Protein AF-A0AA41VAW9-F1 (afdb_monomer)

pLDDT: mean 74.8, std 23.02, range [26.55, 96.31]

Foldseek 3Di:
DPPPPPVVVVVVVPPWDADPPPDPPPPPPPDDPDDDDDQEADAPVVVVVVVVVQPPDDQKHKHKAWWAFQAWDDQDEDLQLHTPDQWIWTFTDRVRITDIETEDQVQVCVQLVHHSSLLSCQCNDPPPVSNVVSVVSVVVSVVCRNGAGGMFTWMDHPVDPHIYTPDGDGDDPPDDPVVVVPDDRNRDDPDDD

Secondary structure (DSSP, 8-state):
--SSTTHHHHHHHT--EE-TT------PPS----TTTPPPB--HHHHHHHHHT-SSS-SEEEEEEEEEEEEE----B-TTS-BSSS-EEEEEE-SSEEEEEEEPHHHHHHHHTS-HHHHHHHHH-S-HHHHHHHHHHHHHHHHHHHT-EEEEEEEEETT-SS-EEEEEEEB-SSS-GGGGTTS----------

Nearest PDB structures (foldseek):
  4day-assembly1_A  TM=8.016E-01  e=1.570E-06  Homo sapiens
  3u50-assembly1_C  TM=6.535E-01  e=1.252E-04  Tetrahymena thermophila
  1l1o-assembly1_F  TM=6.147E-01  e=8.083E-05  Homo sapiens
  8rk2-assembly1_A  TM=4.778E-01  e=1.419E-04  Homo sapiens
  9e7f-assembly1_BN  TM=3.761E-01  e=5.825E-01  Pyrobaculum calidifontis JCM 11548

Structure (mmCIF, N/CA/C/O backbone):
data_AF-A0AA41VAW9-F1
#
_entry.id   AF-A0AA41VAW9-F1
#
loop_
_atom_site.group_PDB
_atom_site.id
_atom_site.type_symbol
_atom_site.label_atom_id
_atom_site.label_alt_id
_atom_site.label_comp_id
_atom_site.label_asym_id
_atom_site.label_entity_id
_atom_site.label_seq_id
_atom_site.pdbx_PDB_ins_code
_atom_site.Cartn_x
_atom_site.Cartn_y
_atom_site.Cartn_z
_atom_site.occupancy
_atom_site.B_iso_or_equiv
_atom_site.auth_seq_id
_atom_site.auth_comp_id
_atom_site.auth_asym_id
_atom_site.auth_atom_id
_atom_site.pdbx_PDB_model_num
ATOM 1 N N . SER A 1 1 ? -26.798 22.050 -13.748 1.00 39.38 1 SER A N 1
ATOM 2 C CA . SER A 1 1 ? -25.631 21.928 -12.853 1.00 39.38 1 SER A CA 1
ATOM 3 C C . SER A 1 1 ? -25.475 20.487 -12.395 1.00 39.38 1 SER A C 1
ATOM 5 O O . SER A 1 1 ? -25.943 20.141 -11.318 1.00 39.38 1 SER A O 1
ATOM 7 N N . ARG A 1 2 ? -24.938 19.612 -13.254 1.00 38.12 2 ARG A N 1
ATOM 8 C CA . ARG A 1 2 ? -24.720 18.186 -12.942 1.00 38.12 2 ARG A CA 1
ATOM 9 C C . ARG A 1 2 ? -23.573 17.553 -13.751 1.00 38.12 2 ARG A C 1
ATOM 11 O O . ARG A 1 2 ? -23.488 16.341 -13.802 1.00 38.12 2 ARG A O 1
ATOM 18 N N . GLU A 1 3 ? -22.706 18.367 -14.352 1.00 33.94 3 GLU A N 1
ATOM 19 C CA . GLU A 1 3 ? -21.658 17.908 -15.286 1.00 33.94 3 GLU A CA 1
ATOM 20 C C . GLU A 1 3 ? -20.223 18.145 -14.791 1.00 33.94 3 GLU A C 1
ATOM 22 O O . GLU A 1 3 ? -19.275 17.836 -15.494 1.00 33.94 3 GLU A O 1
ATOM 27 N N . THR A 1 4 ? -20.020 18.661 -13.577 1.00 34.66 4 THR A N 1
ATOM 28 C CA . THR A 1 4 ? -18.671 18.994 -13.080 1.00 34.66 4 THR A CA 1
ATOM 29 C C . THR A 1 4 ? -18.056 17.964 -12.129 1.00 34.66 4 THR A C 1
ATOM 31 O O . THR A 1 4 ? -16.947 18.178 -11.670 1.00 34.66 4 THR A O 1
ATOM 34 N N . THR A 1 5 ? -18.729 16.849 -11.820 1.00 40.12 5 THR A N 1
ATOM 35 C CA . THR A 1 5 ? -18.252 15.879 -10.803 1.00 40.12 5 THR A CA 1
ATOM 36 C C . THR A 1 5 ? -17.642 14.597 -11.374 1.00 40.12 5 THR A C 1
ATOM 38 O O . THR A 1 5 ? -16.984 13.872 -10.636 1.00 40.12 5 THR A O 1
ATOM 41 N N . GLU A 1 6 ? -17.820 14.322 -12.668 1.00 34.12 6 GLU A N 1
ATOM 42 C CA . GLU A 1 6 ? -17.212 13.158 -13.341 1.00 34.12 6 GLU A CA 1
ATOM 43 C C . GLU A 1 6 ? -15.911 13.511 -14.082 1.00 34.12 6 GLU A C 1
ATOM 45 O O . GLU A 1 6 ? -15.086 12.636 -14.321 1.00 34.12 6 GLU A O 1
ATOM 50 N N . GLN A 1 7 ? -15.680 14.794 -14.388 1.00 28.41 7 GLN A N 1
ATOM 51 C CA . GLN A 1 7 ? -14.473 15.238 -15.092 1.00 28.41 7 GLN A CA 1
ATOM 52 C C . GLN A 1 7 ? -13.258 15.368 -14.149 1.00 28.41 7 GLN A C 1
ATOM 54 O O . GLN A 1 7 ? -12.162 14.957 -14.508 1.00 28.41 7 GLN A O 1
ATOM 59 N N . GLU A 1 8 ? -13.442 15.852 -12.911 1.00 31.34 8 GLU A N 1
ATOM 60 C CA . GLU A 1 8 ? -12.341 15.997 -11.932 1.00 31.34 8 GLU A CA 1
ATOM 61 C C . GLU A 1 8 ? -11.857 14.655 -11.354 1.00 31.34 8 GLU A C 1
ATOM 63 O O . GLU A 1 8 ? -10.712 14.540 -10.919 1.00 31.34 8 GLU A O 1
ATOM 68 N N . THR A 1 9 ? -12.696 13.615 -11.357 1.00 34.00 9 THR A N 1
ATOM 69 C CA . THR A 1 9 ? -12.281 12.258 -10.969 1.00 34.00 9 THR A CA 1
ATOM 70 C C . THR A 1 9 ? -11.530 11.544 -12.090 1.00 34.00 9 THR A C 1
ATOM 72 O O . THR A 1 9 ? -10.670 10.718 -11.789 1.00 34.00 9 THR A O 1
ATOM 75 N N . ALA A 1 10 ? -11.789 11.892 -13.355 1.00 30.55 10 ALA A N 1
ATOM 76 C CA . ALA A 1 10 ? -11.062 11.365 -14.509 1.00 30.55 10 ALA A CA 1
ATOM 77 C C . ALA A 1 10 ? -9.615 11.890 -14.581 1.00 30.55 10 ALA A C 1
ATOM 79 O O . ALA A 1 10 ? -8.706 11.111 -14.852 1.00 30.55 10 ALA A O 1
ATOM 80 N N . ASP A 1 11 ? -9.375 13.158 -14.231 1.00 31.98 11 ASP A N 1
ATOM 81 C CA . ASP A 1 11 ? -8.030 13.758 -14.303 1.00 31.98 11 ASP A CA 1
ATOM 82 C C . ASP A 1 11 ? -7.058 13.232 -13.222 1.00 31.98 11 ASP A C 1
ATOM 84 O O . ASP A 1 11 ? -5.841 13.284 -13.393 1.00 31.98 11 ASP A O 1
ATOM 88 N N . ILE A 1 12 ? -7.568 12.672 -12.117 1.00 39.00 12 ILE A N 1
ATOM 89 C CA . ILE A 1 12 ? -6.746 12.040 -11.062 1.00 39.00 12 ILE A CA 1
ATOM 90 C C . ILE A 1 12 ? -6.478 10.553 -11.373 1.00 39.00 12 ILE A C 1
ATOM 92 O O . ILE A 1 12 ? -5.537 9.962 -10.840 1.00 39.00 12 ILE A O 1
ATOM 96 N N . LEU A 1 13 ? -7.283 9.935 -12.245 1.00 37.03 13 LEU A N 1
ATOM 97 C CA . LEU A 1 13 ? -7.177 8.516 -12.600 1.00 37.03 13 LEU A CA 1
ATOM 98 C C . LEU A 1 13 ? -6.045 8.207 -13.597 1.00 37.03 13 LEU A C 1
ATOM 100 O O . LEU A 1 13 ? -5.659 7.044 -13.683 1.00 37.03 13 LEU A O 1
ATOM 104 N N . ASP A 1 14 ? -5.480 9.213 -14.274 1.00 40.41 14 ASP A N 1
ATOM 105 C CA . ASP A 1 14 ? -4.488 9.041 -15.356 1.00 40.41 14 ASP A CA 1
ATOM 106 C C . ASP A 1 14 ? -3.074 9.565 -15.015 1.00 40.41 14 ASP A C 1
ATOM 108 O O . ASP A 1 14 ? -2.204 9.709 -15.872 1.00 40.41 14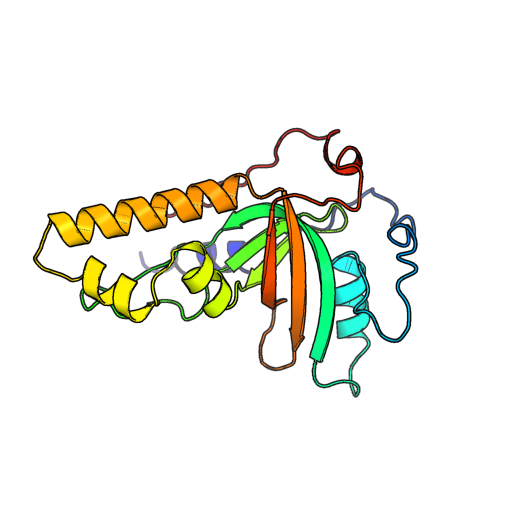 ASP A O 1
ATOM 112 N N . ALA A 1 15 ? -2.806 9.882 -13.744 1.00 40.53 15 ALA A N 1
ATOM 113 C CA . ALA A 1 15 ? -1.557 10.528 -13.341 1.00 40.53 15 ALA A CA 1
ATOM 114 C C . ALA A 1 15 ? -0.364 9.549 -13.270 1.00 40.53 15 ALA A C 1
ATOM 116 O O . ALA A 1 15 ? 0.190 9.300 -12.199 1.00 40.53 15 ALA A O 1
ATOM 117 N N . THR A 1 16 ? 0.072 9.023 -14.417 1.00 46.88 16 THR A N 1
ATOM 118 C CA . THR A 1 16 ? 1.451 8.543 -14.581 1.00 46.88 16 THR A CA 1
ATOM 119 C C . THR A 1 16 ? 2.317 9.751 -14.913 1.00 46.88 16 THR A C 1
ATOM 121 O O . THR A 1 16 ? 2.366 10.212 -16.053 1.00 46.88 16 THR A O 1
ATOM 124 N N . VAL A 1 17 ? 2.998 10.306 -13.911 1.00 49.78 17 VAL A N 1
ATOM 125 C CA . VAL A 1 17 ? 3.933 11.412 -14.142 1.00 49.78 17 VAL A CA 1
ATOM 126 C C . VAL A 1 17 ? 5.316 10.827 -14.409 1.00 49.78 17 VAL A C 1
ATOM 128 O O . VAL A 1 17 ? 6.053 10.476 -13.488 1.00 49.78 17 VAL A O 1
ATOM 131 N N . CYS A 1 18 ? 5.673 10.726 -15.689 1.00 47.41 18 CYS A N 1
ATOM 132 C CA . CYS A 1 18 ? 7.050 10.486 -16.115 1.00 47.41 18 CYS A CA 1
ATOM 133 C C . CYS A 1 18 ? 7.823 11.809 -16.083 1.00 47.41 18 CYS A C 1
ATOM 135 O O . CYS A 1 18 ? 7.351 12.813 -16.610 1.00 47.41 18 CYS A O 1
ATOM 137 N N . TYR A 1 19 ? 9.017 11.831 -15.490 1.00 40.53 19 TYR A N 1
ATOM 138 C CA . TYR A 1 19 ? 9.830 13.046 -15.391 1.00 40.53 19 TYR A CA 1
ATOM 139 C C . TYR A 1 19 ? 10.608 13.320 -16.697 1.00 40.53 19 TYR A C 1
ATOM 141 O O . TYR A 1 19 ? 11.587 12.618 -16.969 1.00 40.53 19 TYR A O 1
ATOM 149 N N . PRO A 1 20 ? 10.259 14.345 -17.509 1.00 35.53 20 PRO A N 1
ATOM 150 C CA . PRO A 1 20 ? 11.041 14.689 -18.693 1.00 35.53 20 PRO A CA 1
ATOM 151 C C . PRO A 1 20 ? 12.395 15.283 -18.278 1.00 35.53 20 PRO A C 1
ATOM 153 O O . PRO A 1 20 ? 12.464 16.216 -17.481 1.00 35.53 20 PRO A O 1
ATOM 156 N N . GLY A 1 21 ? 13.490 14.747 -18.823 1.00 38.53 21 GLY A N 1
ATOM 157 C CA . GLY A 1 21 ? 14.846 15.280 -18.626 1.00 38.53 21 GLY A CA 1
ATOM 158 C C . GLY A 1 21 ? 15.738 14.498 -17.659 1.00 38.53 21 GLY A C 1
ATOM 159 O O . GLY A 1 21 ? 16.951 14.707 -17.670 1.00 38.53 21 GLY A O 1
ATOM 160 N N . ARG A 1 22 ? 15.208 13.526 -16.902 1.00 39.84 22 ARG A N 1
ATOM 161 C CA . ARG A 1 22 ? 16.061 12.444 -16.394 1.00 39.84 22 ARG A CA 1
ATOM 162 C C . ARG A 1 22 ? 16.261 11.475 -17.549 1.00 39.84 22 ARG A C 1
ATOM 164 O O . ARG A 1 22 ? 15.341 10.759 -17.929 1.00 39.84 22 ARG A O 1
ATOM 171 N N . ARG A 1 23 ? 17.457 11.481 -18.152 1.00 34.12 23 ARG A N 1
ATOM 172 C CA . ARG A 1 23 ? 17.893 10.359 -18.993 1.00 34.12 23 ARG A CA 1
ATOM 173 C C . ARG A 1 23 ? 17.606 9.108 -18.157 1.00 34.12 23 ARG A C 1
ATOM 175 O O . ARG A 1 23 ? 18.024 9.090 -16.998 1.00 34.12 23 ARG A O 1
ATOM 182 N N . LEU A 1 24 ? 16.875 8.130 -18.706 1.00 34.47 24 LEU A N 1
ATOM 183 C CA . LEU A 1 24 ? 16.904 6.759 -18.202 1.00 34.47 24 LEU A CA 1
ATOM 184 C C . LEU A 1 24 ? 18.382 6.394 -18.224 1.00 34.47 24 LEU A C 1
ATOM 186 O O . LEU A 1 24 ? 18.934 6.004 -19.248 1.00 34.47 24 LEU A O 1
ATOM 190 N N . ILE A 1 25 ? 19.086 6.671 -17.134 1.00 36.59 25 ILE A N 1
ATOM 191 C CA . ILE A 1 25 ? 20.298 5.942 -16.890 1.00 36.59 25 ILE A CA 1
ATOM 192 C C . ILE A 1 25 ? 19.720 4.545 -16.729 1.00 36.59 25 ILE A C 1
ATOM 194 O O . ILE A 1 25 ? 18.872 4.350 -15.856 1.00 36.59 25 ILE A O 1
ATOM 198 N N . GLU A 1 26 ? 20.092 3.618 -17.610 1.00 37.28 26 GLU A N 1
ATOM 199 C CA . GLU A 1 26 ? 20.069 2.194 -17.288 1.00 37.28 26 GLU A CA 1
ATOM 200 C C . GLU A 1 26 ? 20.946 2.028 -16.042 1.00 37.28 26 GLU A C 1
ATOM 202 O O . GLU A 1 26 ? 22.100 1.620 -16.084 1.00 37.28 26 GLU A O 1
ATOM 207 N N . ARG A 1 27 ? 20.442 2.492 -14.903 1.00 41.38 27 ARG A N 1
ATOM 208 C CA . ARG A 1 27 ? 20.871 2.056 -13.604 1.00 41.38 27 ARG A CA 1
ATOM 209 C C . ARG A 1 27 ? 20.032 0.823 -13.437 1.00 41.38 27 ARG A C 1
ATOM 211 O O . ARG A 1 27 ? 18.855 0.894 -13.102 1.00 41.38 27 ARG A O 1
ATOM 218 N N . THR A 1 28 ? 20.634 -0.315 -13.731 1.00 43.56 28 THR A N 1
ATOM 219 C CA . THR A 1 28 ? 20.288 -1.500 -12.968 1.00 43.56 28 THR A CA 1
ATOM 220 C C . THR A 1 28 ? 20.320 -1.054 -11.504 1.00 43.56 28 THR A C 1
ATOM 222 O O . THR A 1 28 ? 21.307 -0.427 -11.088 1.00 43.56 28 THR A O 1
ATOM 225 N N . PRO A 1 29 ? 19.243 -1.253 -10.727 1.00 51.88 29 PRO A N 1
ATOM 226 C CA . PRO A 1 29 ? 19.371 -1.168 -9.281 1.00 51.88 29 PRO A CA 1
ATOM 227 C C . PRO A 1 29 ? 20.594 -2.001 -8.871 1.00 51.88 29 PRO A C 1
ATOM 229 O O . PRO A 1 29 ? 20.858 -2.997 -9.546 1.00 51.88 29 PRO A O 1
ATOM 232 N N . PRO A 1 30 ? 21.380 -1.596 -7.857 1.00 50.16 30 PRO A N 1
ATOM 233 C CA . PRO A 1 30 ? 22.659 -2.248 -7.598 1.00 50.16 30 PRO A CA 1
ATOM 234 C C . PRO A 1 30 ? 22.443 -3.754 -7.461 1.00 50.16 30 PRO A C 1
ATOM 236 O O . PRO A 1 30 ? 21.511 -4.147 -6.750 1.00 50.16 30 PRO A O 1
ATOM 239 N N . ASP A 1 31 ? 23.256 -4.541 -8.173 1.00 44.50 31 ASP A N 1
ATOM 240 C CA . ASP A 1 31 ? 23.059 -5.980 -8.348 1.00 44.50 31 ASP A CA 1
ATOM 241 C C . ASP A 1 31 ? 22.787 -6.651 -6.999 1.00 44.50 31 ASP A C 1
ATOM 243 O O . ASP A 1 31 ? 23.624 -6.663 -6.094 1.00 44.50 31 ASP A O 1
ATOM 247 N N . PHE A 1 32 ? 21.572 -7.177 -6.853 1.00 46.97 32 PHE A N 1
ATOM 248 C CA . PHE A 1 32 ? 21.202 -8.012 -5.723 1.00 46.97 32 PHE A CA 1
ATOM 249 C C . PHE A 1 32 ? 21.689 -9.424 -6.045 1.00 46.97 32 PHE A C 1
ATOM 251 O O . PHE A 1 32 ? 21.003 -10.196 -6.712 1.00 46.97 32 PHE A O 1
ATOM 258 N N . GLU A 1 33 ? 22.920 -9.751 -5.647 1.00 38.72 33 GLU A N 1
ATOM 259 C CA . GLU A 1 33 ? 23.389 -11.135 -5.697 1.00 38.72 33 GLU A CA 1
ATOM 260 C C . GLU A 1 33 ? 22.723 -11.916 -4.579 1.00 38.72 33 GLU A C 1
ATOM 262 O O . GLU A 1 33 ? 22.996 -11.738 -3.391 1.00 38.72 33 GLU A O 1
ATOM 267 N N . THR A 1 34 ? 21.776 -12.747 -4.972 1.00 46.19 34 THR A N 1
ATOM 268 C CA . THR A 1 34 ? 20.829 -13.305 -4.032 1.00 46.19 34 THR A CA 1
ATOM 269 C C . THR A 1 34 ? 20.403 -14.630 -4.668 1.00 46.19 34 THR A C 1
ATOM 271 O O . THR A 1 34 ? 19.795 -14.659 -5.741 1.00 46.19 34 THR A O 1
ATOM 274 N N . GLY A 1 35 ? 20.992 -15.712 -4.148 1.00 38.16 35 GLY A N 1
ATOM 275 C CA . GLY A 1 35 ? 21.159 -16.999 -4.827 1.00 38.16 35 GLY A CA 1
ATOM 276 C C . GLY A 1 35 ? 19.844 -17.707 -5.165 1.00 38.16 35 GLY A C 1
ATOM 277 O O . GLY A 1 35 ? 18.894 -17.660 -4.399 1.00 38.16 35 GLY A O 1
ATOM 278 N N . ASP A 1 36 ? 19.823 -18.378 -6.321 1.00 44.94 36 ASP A N 1
ATOM 279 C CA . ASP A 1 36 ? 18.750 -19.223 -6.874 1.00 44.94 36 ASP A CA 1
ATOM 280 C C . ASP A 1 36 ? 17.293 -18.728 -6.690 1.00 44.94 36 ASP A C 1
ATOM 282 O O . ASP A 1 36 ? 16.580 -19.082 -5.754 1.00 44.94 36 ASP A O 1
ATOM 286 N N . LYS A 1 37 ? 16.807 -18.021 -7.727 1.00 53.81 37 LYS A N 1
ATOM 287 C CA . LYS A 1 37 ? 15.411 -17.580 -7.967 1.00 53.81 37 LYS A CA 1
ATOM 288 C C . LYS A 1 37 ? 14.836 -16.584 -6.954 1.00 53.81 37 LYS A C 1
ATOM 290 O O . LYS A 1 37 ? 13.655 -16.657 -6.609 1.00 53.81 37 LYS A O 1
ATOM 295 N N . GLU A 1 38 ? 15.621 -15.611 -6.527 1.00 74.19 38 GLU A N 1
ATOM 296 C CA . GLU A 1 38 ? 15.078 -14.476 -5.783 1.00 74.19 38 GLU A CA 1
ATOM 297 C C . GLU A 1 38 ? 14.319 -13.509 -6.704 1.00 74.19 38 GLU A C 1
ATOM 299 O O . GLU A 1 38 ? 14.681 -13.310 -7.867 1.00 74.19 38 GLU A O 1
ATOM 304 N N . ILE A 1 39 ? 13.208 -12.945 -6.212 1.00 77.69 39 ILE A N 1
ATOM 305 C CA . ILE A 1 39 ? 12.410 -11.999 -7.004 1.00 77.69 39 ILE A CA 1
ATOM 306 C C . ILE A 1 39 ? 13.210 -10.690 -7.132 1.00 77.69 39 ILE A C 1
ATOM 308 O O . ILE A 1 39 ? 13.682 -10.167 -6.120 1.00 77.69 39 ILE A O 1
ATOM 312 N N . PRO A 1 40 ? 13.366 -10.146 -8.350 1.00 84.88 40 PRO A N 1
ATOM 313 C CA . PRO A 1 40 ? 14.308 -9.064 -8.600 1.00 84.88 40 PRO A CA 1
ATOM 314 C C . PRO A 1 40 ? 13.838 -7.743 -7.994 1.00 84.88 40 PRO A C 1
ATOM 316 O O . PRO A 1 40 ? 12.638 -7.461 -7.940 1.00 84.88 40 PRO A O 1
ATOM 319 N N . LEU A 1 41 ? 14.793 -6.894 -7.611 1.00 86.00 41 LEU A N 1
ATOM 320 C CA . LEU A 1 41 ? 14.530 -5.484 -7.348 1.00 86.00 41 LEU A CA 1
ATOM 321 C C . LEU A 1 41 ? 14.545 -4.710 -8.674 1.00 86.00 41 LEU A C 1
ATOM 323 O O . LEU A 1 41 ? 15.476 -4.850 -9.466 1.00 86.00 41 LEU A O 1
ATOM 327 N N . LYS A 1 42 ? 13.507 -3.916 -8.938 1.00 89.75 42 LYS A N 1
ATOM 328 C CA . LYS A 1 42 ? 13.347 -3.149 -10.178 1.00 89.75 42 LYS A CA 1
ATOM 329 C C . LYS A 1 42 ? 12.920 -1.716 -9.888 1.00 89.75 42 LYS A C 1
ATOM 331 O O . LYS A 1 42 ? 12.393 -1.409 -8.822 1.00 89.75 42 LYS A O 1
ATOM 336 N N . TYR A 1 43 ? 13.115 -0.862 -10.884 1.00 91.06 43 TYR A N 1
ATOM 337 C CA . TYR A 1 43 ? 12.345 0.367 -11.009 1.00 91.06 43 TYR A CA 1
ATOM 338 C C . TYR A 1 43 ? 10.959 0.055 -11.600 1.00 91.06 43 TYR A C 1
ATOM 340 O O . TYR A 1 43 ? 10.8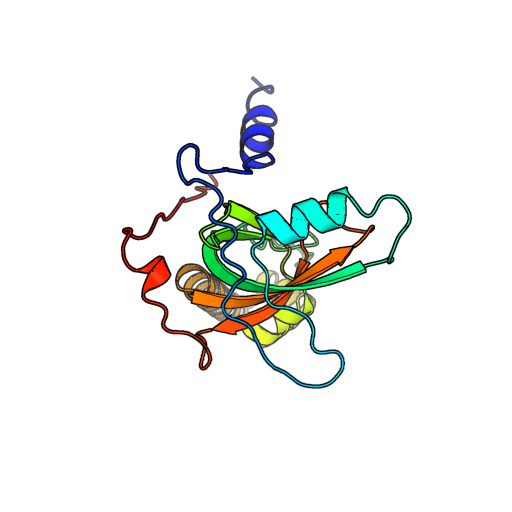29 -0.827 -12.453 1.00 91.06 43 TYR A O 1
ATOM 348 N N . LEU A 1 44 ? 9.931 0.789 -11.183 1.00 91.50 44 LEU A N 1
ATOM 349 C CA . LEU A 1 44 ? 8.560 0.724 -11.671 1.00 91.50 44 LEU A CA 1
ATOM 350 C C . LEU A 1 44 ? 8.512 0.915 -13.184 1.00 91.50 44 LEU A C 1
ATOM 352 O O . LEU A 1 44 ? 7.807 0.164 -13.847 1.00 91.50 44 LEU A O 1
ATOM 356 N N . ALA A 1 45 ? 9.290 1.849 -13.747 1.00 90.38 45 ALA A N 1
ATOM 357 C CA . ALA A 1 45 ? 9.333 2.057 -15.197 1.00 90.38 45 ALA A CA 1
ATOM 358 C C . ALA A 1 45 ? 9.738 0.782 -15.950 1.00 90.38 45 ALA A C 1
ATOM 360 O O . ALA A 1 45 ? 9.101 0.410 -16.935 1.00 90.38 45 ALA A O 1
ATOM 361 N N . ASN A 1 46 ? 10.746 0.070 -15.440 1.00 91.19 46 ASN A N 1
ATOM 362 C CA . ASN A 1 46 ? 11.218 -1.176 -16.037 1.00 91.19 46 ASN A CA 1
ATOM 363 C C . ASN A 1 46 ? 10.198 -2.297 -15.831 1.00 91.19 46 ASN A C 1
ATOM 365 O O . ASN A 1 46 ? 9.897 -3.021 -16.770 1.00 91.19 46 ASN A O 1
ATOM 369 N N . LEU A 1 47 ? 9.621 -2.415 -14.631 1.00 91.62 47 LEU A N 1
ATOM 370 C CA . LEU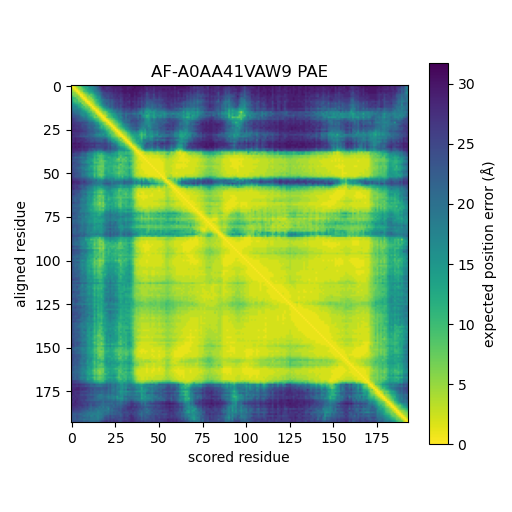 A 1 47 ? 8.584 -3.409 -14.356 1.00 91.62 47 LEU A CA 1
ATOM 371 C C . LEU A 1 47 ? 7.362 -3.234 -15.272 1.00 91.62 47 LEU A C 1
ATOM 373 O O . LEU A 1 47 ? 6.856 -4.220 -15.804 1.00 91.62 47 LEU A O 1
ATOM 377 N N . LEU A 1 48 ? 6.896 -1.997 -15.465 1.00 90.88 48 LEU A N 1
ATOM 378 C CA . LEU A 1 48 ? 5.773 -1.690 -16.351 1.00 90.88 48 LEU A CA 1
ATOM 379 C C . LEU A 1 48 ? 6.124 -1.965 -17.816 1.00 90.88 48 LEU A C 1
ATOM 381 O O . LEU A 1 48 ? 5.310 -2.546 -18.526 1.00 90.88 48 LEU A O 1
ATOM 385 N N . SER A 1 49 ? 7.332 -1.600 -18.259 1.00 91.19 49 SER A N 1
ATOM 386 C CA . SER A 1 49 ? 7.803 -1.885 -19.619 1.00 91.19 49 SER A CA 1
ATOM 387 C C . SER A 1 49 ? 7.908 -3.390 -19.883 1.00 91.19 49 SER A C 1
ATOM 389 O O . SER A 1 49 ? 7.439 -3.869 -20.913 1.00 91.19 49 SER A O 1
ATOM 391 N N . ASP A 1 50 ? 8.472 -4.147 -18.940 1.00 91.00 50 ASP A N 1
ATOM 392 C CA . ASP A 1 50 ? 8.590 -5.602 -19.034 1.00 91.00 50 ASP A CA 1
ATOM 393 C C . ASP A 1 50 ? 7.211 -6.271 -19.045 1.00 91.00 50 ASP A C 1
ATOM 395 O O . ASP A 1 50 ? 6.990 -7.220 -19.793 1.00 91.00 50 ASP A O 1
ATOM 399 N N . TRP A 1 51 ? 6.269 -5.773 -18.236 1.00 91.50 51 TRP A N 1
ATOM 400 C CA . TRP A 1 51 ? 4.889 -6.254 -18.239 1.00 91.50 51 TRP A CA 1
ATOM 401 C C . TRP A 1 51 ? 4.159 -5.925 -19.546 1.00 91.50 51 TRP A C 1
ATOM 403 O O . TRP A 1 51 ? 3.444 -6.776 -20.066 1.00 91.50 51 TRP A O 1
ATOM 413 N N . ALA A 1 52 ? 4.361 -4.734 -20.111 1.00 89.19 52 ALA A N 1
ATOM 414 C CA . ALA A 1 52 ? 3.766 -4.347 -21.389 1.00 89.19 52 ALA A CA 1
ATOM 415 C C . ALA A 1 52 ? 4.300 -5.191 -22.558 1.00 89.19 52 ALA A C 1
ATOM 417 O O . ALA A 1 52 ? 3.541 -5.547 -23.452 1.00 89.19 52 ALA A O 1
ATOM 418 N N . ALA A 1 53 ? 5.583 -5.566 -22.527 1.00 88.75 53 ALA A N 1
ATOM 419 C CA . ALA A 1 53 ? 6.182 -6.473 -23.507 1.00 88.75 53 ALA A CA 1
ATOM 420 C C . ALA A 1 53 ? 5.759 -7.948 -23.322 1.00 88.75 53 ALA A C 1
ATOM 422 O O . ALA A 1 53 ? 6.063 -8.794 -24.163 1.00 88.75 53 ALA A O 1
ATOM 423 N N . ASN A 1 54 ? 5.065 -8.279 -22.227 1.00 83.00 54 ASN A N 1
ATOM 424 C CA . ASN A 1 54 ? 4.675 -9.636 -21.850 1.00 83.00 54 ASN A CA 1
ATOM 425 C C . ASN A 1 54 ? 3.295 -10.030 -22.421 1.00 83.00 54 ASN A C 1
ATOM 427 O O . ASN A 1 54 ? 2.434 -10.512 -21.684 1.00 83.00 54 ASN A O 1
ATOM 431 N N . GLU A 1 55 ? 3.081 -9.832 -23.728 1.00 60.78 55 GLU A N 1
ATOM 432 C CA . GLU A 1 55 ? 1.774 -10.017 -24.395 1.00 60.78 55 GLU A CA 1
ATOM 433 C C . GLU A 1 55 ? 1.218 -11.457 -24.270 1.00 60.78 55 GLU A C 1
ATOM 435 O O . GLU A 1 55 ? 0.024 -11.635 -24.031 1.00 60.78 55 GLU A O 1
ATOM 440 N N . ASP A 1 56 ? 2.084 -12.482 -24.304 1.00 64.06 56 ASP A N 1
ATOM 441 C CA . ASP A 1 56 ? 1.708 -13.910 -24.220 1.00 64.06 56 ASP A CA 1
ATOM 442 C C . ASP A 1 56 ? 2.325 -14.667 -23.025 1.00 64.06 56 ASP A C 1
ATOM 444 O O . ASP A 1 56 ? 2.143 -15.879 -22.882 1.00 64.06 56 ASP A O 1
ATOM 448 N N . GLY A 1 57 ? 3.086 -13.990 -22.162 1.00 68.19 57 GLY A N 1
ATOM 449 C CA . GLY A 1 57 ? 3.885 -14.662 -21.134 1.00 68.19 57 GLY A CA 1
ATOM 450 C C . GLY A 1 57 ? 3.203 -14.801 -19.769 1.00 68.19 57 GLY A C 1
ATOM 451 O O . GLY A 1 57 ? 1.987 -14.979 -19.663 1.00 68.19 57 GLY A O 1
ATOM 452 N N . ALA A 1 58 ? 4.014 -14.807 -18.705 1.00 75.31 58 ALA A N 1
ATOM 453 C CA . ALA A 1 58 ? 3.629 -15.266 -17.366 1.00 75.31 58 ALA A CA 1
ATOM 454 C C . ALA A 1 58 ? 2.332 -14.607 -16.841 1.00 75.31 58 ALA A C 1
ATOM 456 O O . ALA A 1 58 ? 2.129 -13.410 -17.053 1.00 75.31 58 ALA A O 1
ATOM 457 N N . PRO A 1 59 ? 1.470 -15.344 -16.106 1.00 85.81 59 PRO A N 1
ATOM 458 C CA . PRO A 1 59 ? 0.194 -14.817 -15.600 1.00 85.81 59 PRO A CA 1
ATOM 459 C C . PRO A 1 59 ? 0.367 -13.664 -14.598 1.00 85.81 59 PRO A C 1
ATOM 461 O O . PRO A 1 59 ? -0.573 -12.903 -14.362 1.00 85.81 59 PRO A O 1
ATOM 464 N N . SER A 1 60 ? 1.565 -13.539 -14.024 1.00 90.56 60 SER A N 1
ATOM 465 C CA . SER A 1 60 ? 1.957 -12.485 -13.097 1.00 90.56 60 SER A CA 1
ATOM 466 C C . SER A 1 60 ? 3.468 -12.244 -13.143 1.00 90.56 60 SER A C 1
ATOM 468 O O . SER A 1 60 ? 4.230 -13.196 -13.329 1.00 90.56 60 SER A O 1
ATOM 470 N N . MET A 1 61 ? 3.908 -11.016 -12.869 1.00 91.69 61 MET A N 1
ATOM 471 C CA . MET A 1 61 ? 5.311 -10.658 -12.643 1.00 91.69 61 MET A CA 1
ATOM 472 C C . MET A 1 61 ? 5.460 -10.001 -11.273 1.00 91.69 61 MET A C 1
ATOM 474 O O . MET A 1 61 ? 4.743 -9.054 -10.967 1.00 91.69 61 MET A O 1
ATOM 478 N N . LYS A 1 62 ? 6.397 -10.490 -10.455 1.00 94.19 62 LYS A N 1
ATOM 479 C CA . LYS A 1 62 ? 6.682 -9.933 -9.126 1.00 94.19 62 LYS A CA 1
ATOM 480 C C . LYS A 1 62 ? 8.053 -9.286 -9.096 1.00 94.19 62 LYS A C 1
ATOM 482 O O . LYS A 1 62 ? 9.004 -9.812 -9.674 1.00 94.19 62 LYS A O 1
ATOM 487 N N . SER A 1 63 ? 8.164 -8.151 -8.425 1.00 92.88 63 SER A N 1
ATOM 488 C CA . SER A 1 63 ? 9.438 -7.464 -8.212 1.00 92.88 63 SER A CA 1
ATOM 489 C C . SER A 1 63 ? 9.395 -6.665 -6.918 1.00 92.88 63 SER A C 1
ATOM 491 O O . SER A 1 63 ? 8.333 -6.208 -6.497 1.00 92.88 63 SER A O 1
ATOM 493 N N . TYR A 1 64 ? 10.546 -6.492 -6.281 1.00 93.06 64 TYR A N 1
ATOM 494 C CA . TYR A 1 64 ? 10.688 -5.513 -5.215 1.00 93.06 64 TYR A CA 1
ATOM 495 C C . TYR A 1 64 ? 10.912 -4.125 -5.815 1.00 93.06 64 TYR A C 1
ATOM 497 O O . TYR A 1 64 ? 11.694 -3.968 -6.746 1.00 93.06 64 TYR A O 1
ATOM 505 N N . ILE A 1 65 ? 10.244 -3.119 -5.265 1.00 91.88 65 ILE A N 1
ATOM 506 C CA . ILE A 1 65 ? 10.387 -1.706 -5.622 1.00 91.88 65 ILE A CA 1
ATOM 507 C C . ILE A 1 65 ? 10.783 -0.957 -4.360 1.00 91.88 65 ILE A C 1
ATOM 509 O O . ILE A 1 65 ? 10.165 -1.145 -3.314 1.00 91.88 65 ILE A O 1
ATOM 513 N N . MET A 1 66 ? 11.782 -0.089 -4.445 1.00 90.56 66 MET A N 1
ATOM 514 C CA . MET A 1 66 ? 12.118 0.827 -3.360 1.00 90.56 66 MET A CA 1
ATOM 515 C C . MET A 1 66 ? 11.551 2.203 -3.680 1.00 90.56 66 MET A C 1
ATOM 517 O O . MET A 1 66 ? 11.853 2.757 -4.729 1.00 90.56 66 MET A O 1
ATOM 521 N N . GLY A 1 67 ? 10.762 2.770 -2.776 1.00 91.06 67 GLY A N 1
ATOM 522 C CA . GLY A 1 67 ? 10.123 4.050 -3.043 1.00 91.06 67 GLY A CA 1
ATOM 523 C C . GLY A 1 67 ? 9.576 4.736 -1.806 1.00 91.06 67 GLY A C 1
ATOM 524 O O . GLY A 1 67 ? 9.671 4.246 -0.674 1.00 91.06 67 GLY A O 1
ATOM 525 N N . ILE A 1 68 ? 9.002 5.903 -2.058 1.00 92.44 68 ILE A N 1
ATOM 526 C CA . ILE A 1 68 ? 8.236 6.682 -1.093 1.00 92.44 68 ILE A CA 1
ATOM 527 C C . ILE A 1 68 ? 6.775 6.726 -1.523 1.00 92.44 68 ILE A C 1
ATOM 529 O O . ILE A 1 68 ? 6.464 6.659 -2.712 1.00 92.44 68 ILE A O 1
ATOM 533 N N . ILE A 1 69 ? 5.877 6.867 -0.553 1.00 94.19 69 ILE A N 1
ATOM 534 C CA . ILE A 1 69 ? 4.474 7.156 -0.846 1.00 94.19 69 ILE A CA 1
ATOM 535 C C . ILE A 1 69 ? 4.301 8.671 -0.907 1.00 94.19 69 ILE A C 1
ATOM 537 O O . ILE A 1 69 ? 4.576 9.376 0.063 1.00 94.19 69 ILE A O 1
ATOM 541 N N . THR A 1 70 ? 3.840 9.170 -2.050 1.00 90.81 70 THR A N 1
ATOM 542 C CA . THR A 1 70 ? 3.627 10.606 -2.303 1.00 90.81 70 THR A CA 1
ATOM 543 C C . THR A 1 70 ? 2.161 11.023 -2.205 1.00 90.81 70 THR A C 1
ATOM 545 O O . THR A 1 70 ? 1.872 12.215 -2.103 1.00 90.81 70 THR A O 1
ATOM 548 N N . GLY A 1 71 ? 1.243 10.052 -2.181 1.00 89.38 71 GLY A N 1
ATOM 549 C CA . GLY A 1 71 ? -0.195 10.250 -2.010 1.00 89.38 71 GLY A CA 1
ATOM 550 C C . GLY A 1 71 ? -0.928 8.931 -1.761 1.00 89.38 71 GLY A C 1
ATOM 551 O O . GLY A 1 71 ? -0.370 7.854 -1.964 1.00 89.38 71 GLY A O 1
ATOM 552 N N . MET A 1 72 ? -2.183 8.992 -1.318 1.00 90.12 72 MET A N 1
ATOM 553 C CA . MET A 1 72 ? -3.021 7.804 -1.126 1.00 90.12 72 MET A CA 1
ATOM 554 C C . MET A 1 72 ? -4.493 8.094 -1.402 1.00 90.12 72 MET A C 1
ATOM 556 O O . MET A 1 72 ? -4.963 9.217 -1.220 1.00 90.12 72 MET A O 1
ATOM 560 N N . GLY A 1 73 ? -5.211 7.065 -1.842 1.00 84.94 73 GLY A N 1
ATOM 561 C CA . GLY A 1 73 ? -6.663 7.079 -1.936 1.00 84.94 73 GLY A CA 1
ATOM 562 C C . GLY A 1 73 ? -7.321 6.873 -0.568 1.00 84.94 73 GLY A C 1
ATOM 563 O O . GLY A 1 73 ? -6.726 6.254 0.313 1.00 84.94 73 GLY A O 1
ATOM 564 N N . PRO A 1 74 ? -8.558 7.354 -0.373 1.00 75.81 74 PRO A N 1
ATOM 565 C CA . PRO A 1 74 ? -9.256 7.193 0.896 1.00 75.81 74 PRO A CA 1
ATOM 566 C C . PRO A 1 74 ? -9.759 5.755 1.087 1.00 75.81 74 PRO A C 1
ATOM 568 O O . PRO A 1 74 ? -10.403 5.194 0.197 1.00 75.81 74 PRO A O 1
ATOM 571 N N . LEU A 1 75 ? -9.568 5.191 2.284 1.00 79.44 75 LEU A N 1
ATOM 572 C CA . LEU A 1 75 ? -10.236 3.951 2.687 1.00 79.44 75 LEU A CA 1
ATOM 573 C C . LEU A 1 75 ? -11.658 4.282 3.170 1.00 79.44 75 LEU A C 1
ATOM 575 O O . LEU A 1 75 ? -11.853 4.812 4.264 1.00 79.44 75 LEU A O 1
ATOM 579 N N . ARG A 1 76 ? -12.666 4.028 2.327 1.00 80.75 76 ARG A N 1
ATOM 580 C CA . ARG A 1 76 ? -14.052 4.461 2.572 1.00 80.75 76 ARG A CA 1
ATOM 581 C C . ARG A 1 76 ? -14.955 3.298 2.958 1.00 80.75 76 ARG A C 1
ATOM 583 O O . ARG A 1 76 ? -15.042 2.316 2.230 1.00 80.75 76 ARG A O 1
ATOM 590 N N . PHE A 1 77 ? -15.710 3.476 4.036 1.00 83.69 77 PHE A N 1
ATOM 591 C CA . PHE A 1 77 ? -16.772 2.566 4.462 1.00 83.69 77 PHE A CA 1
ATOM 592 C C . PHE A 1 77 ? -18.117 3.283 4.416 1.00 83.69 77 PHE A C 1
ATOM 594 O O . PHE A 1 77 ? -18.213 4.477 4.716 1.00 83.69 77 PHE A O 1
ATOM 601 N N . ASN A 1 78 ? -19.169 2.566 4.035 1.00 82.69 78 ASN A N 1
ATOM 602 C CA . ASN A 1 78 ? -20.521 3.096 4.103 1.00 82.69 78 ASN A CA 1
ATOM 603 C C . ASN A 1 78 ? -21.058 3.057 5.547 1.00 82.69 78 ASN A C 1
ATOM 605 O O . ASN A 1 78 ? -20.424 2.534 6.461 1.00 82.69 78 ASN A O 1
ATOM 609 N N . LYS A 1 79 ? -22.267 3.591 5.764 1.00 82.19 79 LYS A N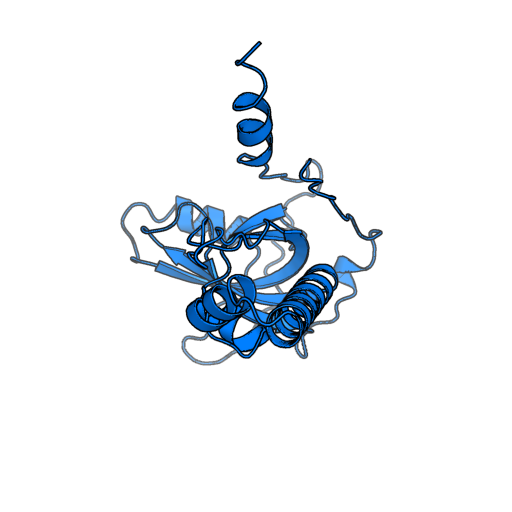 1
ATOM 610 C CA . LYS A 1 79 ? -22.904 3.625 7.098 1.00 82.19 79 LYS A CA 1
ATOM 611 C C . LYS A 1 79 ? -23.212 2.241 7.692 1.00 82.19 79 LYS A C 1
ATOM 613 O O . LYS A 1 79 ? -23.568 2.172 8.862 1.00 82.19 79 LYS A O 1
ATOM 618 N N . LYS A 1 80 ? -23.165 1.182 6.879 1.00 83.56 80 LYS A N 1
ATOM 619 C CA . LYS A 1 80 ? -23.364 -0.213 7.290 1.00 83.56 80 LYS A CA 1
ATOM 620 C C . LYS A 1 80 ? -22.041 -0.942 7.545 1.00 83.56 80 LYS A C 1
ATOM 622 O O . LYS A 1 80 ? -22.073 -2.076 8.003 1.00 83.56 80 LYS A O 1
ATOM 627 N N . GLY A 1 81 ? -20.906 -0.308 7.253 1.00 79.38 81 GLY A N 1
ATOM 628 C CA . GLY A 1 81 ? -19.581 -0.877 7.479 1.00 79.38 81 GLY A CA 1
ATOM 629 C C . GLY A 1 81 ? -19.070 -1.657 6.286 1.00 79.38 81 GLY A C 1
ATOM 630 O O . GLY A 1 81 ? -18.067 -2.345 6.387 1.00 79.38 81 GLY A O 1
ATOM 631 N N . GLU A 1 82 ? -19.741 -1.549 5.147 1.00 82.69 82 GLU A N 1
ATOM 632 C CA . GLU A 1 82 ? -19.296 -2.188 3.920 1.00 82.69 82 GLU A CA 1
ATOM 633 C C . GLU A 1 82 ? -18.276 -1.270 3.247 1.00 82.69 82 GLU A C 1
ATOM 635 O O . GLU A 1 82 ? -18.470 -0.050 3.149 1.00 82.69 82 GLU A O 1
ATOM 640 N N . LEU A 1 83 ? -17.175 -1.862 2.801 1.00 81.31 83 LEU A N 1
ATOM 641 C CA . LEU A 1 83 ? -16.110 -1.162 2.107 1.00 81.31 83 LEU A CA 1
ATOM 642 C C . LEU A 1 83 ? -16.624 -0.659 0.743 1.00 81.31 83 LEU A C 1
ATOM 644 O O . LEU A 1 83 ? -17.153 -1.430 -0.053 1.00 81.31 83 LEU A O 1
ATOM 648 N N . LEU A 1 84 ? -16.501 0.646 0.485 1.00 74.88 84 LEU A N 1
ATOM 649 C CA . LEU A 1 84 ? -17.010 1.295 -0.734 1.00 74.88 84 LEU A CA 1
ATOM 650 C C . LEU A 1 84 ? -16.081 1.125 -1.941 1.00 74.88 84 LEU A C 1
ATOM 652 O O . LEU A 1 84 ? -16.542 1.190 -3.078 1.00 74.88 84 LEU A O 1
ATOM 656 N N . HIS A 1 85 ? -14.791 0.916 -1.693 1.00 68.69 85 HIS A N 1
ATOM 657 C CA . HIS A 1 85 ? -13.795 0.606 -2.712 1.00 68.69 85 HIS A CA 1
ATOM 658 C C . HIS A 1 85 ? -13.038 -0.629 -2.261 1.00 68.69 85 HIS A C 1
ATOM 660 O O . HIS A 1 85 ? -12.418 -0.602 -1.205 1.00 68.69 85 HIS A O 1
ATOM 666 N N . ASP A 1 86 ? -13.069 -1.687 -3.063 1.00 65.19 86 ASP A N 1
ATOM 667 C CA . ASP A 1 86 ? -12.439 -2.976 -2.769 1.00 65.19 86 ASP A CA 1
ATOM 668 C C . ASP A 1 86 ? -10.918 -2.888 -2.564 1.00 65.19 86 ASP A C 1
ATOM 670 O O . ASP A 1 86 ? -10.314 -3.851 -2.092 1.00 65.19 86 ASP A O 1
ATOM 674 N N . ARG A 1 87 ? -10.299 -1.754 -2.928 1.00 75.31 87 ARG A N 1
ATOM 675 C CA . ARG A 1 87 ? -8.849 -1.561 -2.925 1.00 75.31 87 ARG A CA 1
ATOM 676 C C . ARG A 1 87 ? -8.461 -0.169 -2.435 1.00 75.31 87 ARG A C 1
ATOM 678 O O . ARG A 1 87 ? -8.868 0.847 -3.000 1.00 75.31 87 ARG A O 1
ATOM 685 N N . LEU A 1 88 ? -7.589 -0.129 -1.430 1.00 89.81 88 LEU A N 1
ATOM 686 C CA . LEU A 1 88 ? -6.776 1.048 -1.132 1.00 89.81 88 LEU A CA 1
ATOM 687 C C . LEU A 1 88 ? -5.738 1.224 -2.248 1.00 89.81 88 LEU A C 1
ATOM 689 O O . LEU A 1 88 ? -5.168 0.238 -2.710 1.00 89.81 88 LEU A O 1
ATOM 693 N N . PHE A 1 89 ? -5.443 2.459 -2.652 1.00 91.56 89 PHE A N 1
ATOM 694 C CA . PHE A 1 89 ? -4.300 2.740 -3.522 1.00 91.56 89 PHE A CA 1
ATOM 695 C C . PHE A 1 89 ? -3.370 3.779 -2.909 1.00 91.56 89 PHE A C 1
ATOM 697 O O . PHE A 1 89 ? -3.795 4.636 -2.136 1.00 91.56 89 PHE A O 1
ATOM 704 N N . VAL A 1 90 ? -2.107 3.719 -3.308 1.00 94.31 90 VAL A N 1
ATOM 705 C CA . VAL A 1 90 ? -1.061 4.685 -2.973 1.00 94.31 90 VAL A CA 1
ATOM 706 C C . VAL A 1 90 ? -0.370 5.146 -4.254 1.00 94.31 90 VAL A C 1
ATOM 70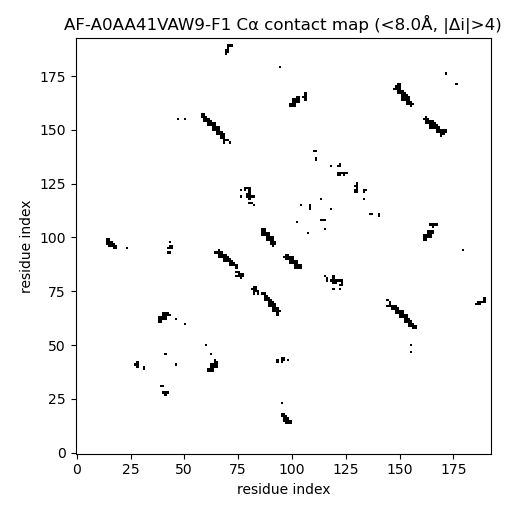8 O O . VAL A 1 90 ? -0.329 4.409 -5.236 1.00 94.31 90 VAL A O 1
ATOM 711 N N . LEU A 1 91 ? 0.140 6.371 -4.264 1.00 94.81 91 LEU A N 1
ATOM 712 C CA . LEU A 1 91 ? 1.044 6.863 -5.299 1.00 94.81 91 LEU A CA 1
ATOM 713 C C . LEU A 1 91 ? 2.469 6.596 -4.825 1.00 94.81 91 LEU A C 1
ATOM 715 O O . LEU A 1 91 ? 2.865 7.096 -3.771 1.00 94.81 91 LEU A O 1
ATOM 719 N N . VAL A 1 92 ? 3.212 5.787 -5.573 1.00 95.06 92 VAL A N 1
ATOM 720 C CA . VAL A 1 92 ? 4.592 5.410 -5.252 1.00 95.06 92 VAL A CA 1
ATOM 721 C C . VAL A 1 92 ? 5.532 6.145 -6.195 1.00 95.06 92 VAL A C 1
ATOM 723 O O . VAL A 1 92 ? 5.386 6.009 -7.406 1.00 95.06 92 VAL A O 1
ATOM 726 N N . ASP A 1 93 ? 6.483 6.894 -5.635 1.00 93.19 93 ASP A N 1
ATOM 727 C CA . ASP A 1 93 ? 7.630 7.459 -6.356 1.00 93.19 93 ASP A CA 1
ATOM 728 C C . ASP A 1 93 ? 8.874 6.626 -6.029 1.00 93.19 93 ASP A C 1
ATOM 730 O O . ASP A 1 93 ? 9.310 6.556 -4.875 1.00 93.19 93 ASP A O 1
ATOM 734 N N . ASP A 1 94 ? 9.433 5.974 -7.043 1.00 90.19 94 ASP A N 1
ATOM 735 C CA . ASP A 1 94 ? 10.681 5.212 -6.955 1.00 90.19 94 ASP A CA 1
ATOM 736 C C . ASP A 1 94 ? 11.846 5.920 -7.677 1.00 90.19 94 ASP A C 1
ATOM 738 O O . ASP A 1 94 ? 12.863 5.316 -8.016 1.00 90.19 94 ASP A O 1
ATOM 742 N N . GLY A 1 95 ? 11.679 7.209 -7.978 1.00 87.00 95 GLY A N 1
ATOM 743 C CA . GLY A 1 95 ? 12.607 8.056 -8.717 1.00 87.00 95 GLY A CA 1
ATOM 744 C C . GLY A 1 95 ? 12.690 7.793 -10.221 1.00 87.00 95 GLY A C 1
ATOM 745 O O . GLY A 1 95 ? 13.324 8.602 -10.914 1.00 87.00 95 GLY A O 1
ATOM 746 N N . SER A 1 96 ? 12.059 6.726 -10.727 1.00 85.81 96 SER A N 1
ATOM 747 C CA . SER A 1 96 ? 11.881 6.465 -12.159 1.00 85.81 96 SER A CA 1
ATOM 748 C C . SER A 1 96 ? 10.534 6.992 -12.660 1.00 85.81 96 SER A C 1
ATOM 750 O O . SER A 1 96 ? 10.483 7.641 -13.706 1.00 85.81 96 SER A O 1
ATOM 752 N N . LEU A 1 97 ? 9.464 6.781 -11.887 1.00 87.88 97 LEU A N 1
ATOM 753 C CA . LEU A 1 97 ? 8.119 7.283 -12.157 1.00 87.88 97 LEU A CA 1
ATOM 754 C C . LEU A 1 97 ? 7.312 7.418 -10.863 1.00 87.88 97 LEU A C 1
ATOM 756 O O . LEU A 1 97 ? 7.637 6.799 -9.849 1.00 87.88 97 LEU A O 1
ATOM 760 N N . ILE A 1 98 ? 6.219 8.182 -10.934 1.00 91.38 98 ILE A N 1
ATOM 761 C CA . ILE A 1 98 ? 5.136 8.107 -9.951 1.00 91.38 98 ILE A CA 1
ATOM 762 C C . ILE A 1 98 ? 4.001 7.277 -10.550 1.00 91.38 98 ILE A C 1
ATOM 764 O O . ILE A 1 98 ? 3.465 7.655 -11.591 1.00 91.38 98 ILE A O 1
ATOM 768 N N . SER A 1 99 ? 3.624 6.172 -9.899 1.00 92.12 99 SER A N 1
ATOM 769 C CA . SER A 1 99 ? 2.482 5.341 -10.313 1.00 92.12 99 SER A CA 1
ATOM 770 C C . SER A 1 99 ? 1.552 5.053 -9.153 1.00 92.12 99 SER A C 1
ATOM 772 O O . SER A 1 99 ? 1.969 4.863 -8.008 1.00 92.12 9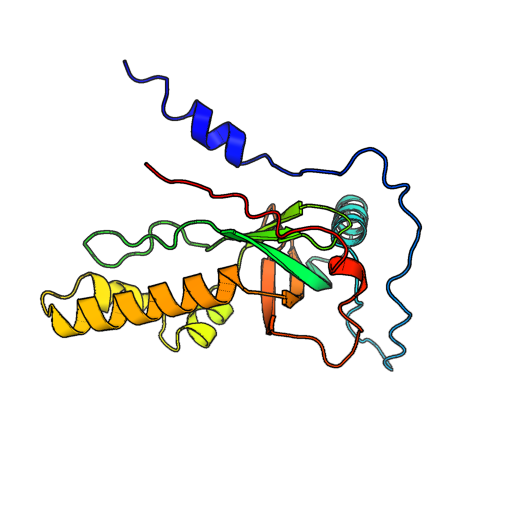9 SER A O 1
ATOM 774 N N . LYS A 1 100 ? 0.269 4.940 -9.489 1.00 93.81 100 LYS A N 1
ATOM 775 C CA . LYS A 1 100 ? -0.737 4.321 -8.636 1.00 93.81 100 LYS A CA 1
ATOM 776 C C . LYS A 1 100 ? -0.382 2.848 -8.415 1.00 93.81 100 LYS A C 1
ATOM 778 O O . LYS A 1 100 ? -0.012 2.152 -9.355 1.00 93.81 100 LYS A O 1
ATOM 783 N N . VAL A 1 101 ? -0.499 2.387 -7.176 1.00 94.81 101 VAL A N 1
ATOM 784 C CA . VAL A 1 101 ? -0.291 0.997 -6.759 1.00 94.81 101 VAL A CA 1
ATOM 785 C C . VAL A 1 101 ? -1.417 0.630 -5.800 1.00 94.81 101 VAL A C 1
ATOM 787 O O . VAL A 1 101 ? -1.637 1.334 -4.812 1.00 94.81 101 VAL A O 1
ATOM 790 N N . TYR A 1 102 ? -2.149 -0.449 -6.073 1.00 94.88 102 TYR A N 1
ATOM 791 C CA . TYR A 1 102 ? -3.131 -0.966 -5.119 1.00 94.88 102 TYR A CA 1
ATOM 792 C C . TYR A 1 102 ? -2.422 -1.645 -3.957 1.00 94.88 102 TYR A C 1
ATOM 794 O O . TYR A 1 102 ? -1.472 -2.391 -4.155 1.00 94.88 102 TYR A O 1
ATOM 802 N N . VAL A 1 103 ? -2.899 -1.426 -2.740 1.00 94.06 103 VAL A N 1
ATOM 803 C CA . VAL A 1 103 ? -2.414 -2.129 -1.554 1.00 94.06 103 VAL A CA 1
ATOM 804 C C . VAL A 1 103 ? -3.328 -3.322 -1.324 1.00 94.06 103 VAL A C 1
ATOM 806 O O . VAL A 1 103 ? -4.534 -3.146 -1.152 1.00 94.06 103 VAL A O 1
ATOM 809 N N . HIS A 1 104 ? -2.770 -4.534 -1.342 1.00 93.44 104 HIS A N 1
ATOM 810 C CA . HIS A 1 104 ? -3.551 -5.742 -1.099 1.00 93.44 104 HIS A CA 1
ATOM 811 C C . HIS A 1 104 ? -4.191 -5.700 0.295 1.00 93.44 104 HIS A C 1
ATOM 813 O O . HIS A 1 104 ? -3.565 -5.253 1.259 1.00 93.44 104 HIS A O 1
ATOM 819 N N . ASN A 1 105 ? -5.421 -6.202 0.421 1.00 91.38 105 ASN A N 1
ATOM 820 C CA . ASN A 1 105 ? -6.195 -6.112 1.662 1.00 91.38 105 ASN A CA 1
ATOM 821 C C . ASN A 1 105 ? -5.452 -6.719 2.857 1.00 91.38 105 ASN A C 1
ATOM 823 O O . ASN A 1 105 ? -5.358 -6.082 3.899 1.00 91.38 105 ASN A O 1
ATOM 827 N N . GLU A 1 106 ? -4.798 -7.867 2.675 1.00 92.56 106 GLU A N 1
ATOM 828 C CA . GLU A 1 106 ? -3.979 -8.487 3.728 1.00 92.56 106 GLU A CA 1
ATOM 829 C C . GLU A 1 106 ? -2.850 -7.581 4.252 1.00 92.56 106 GLU A C 1
ATOM 831 O O . GLU A 1 106 ? -2.460 -7.684 5.416 1.00 92.56 106 GLU A O 1
ATOM 836 N N . VAL A 1 107 ? -2.303 -6.690 3.415 1.00 93.00 107 VAL A N 1
ATOM 837 C CA . VAL A 1 107 ? -1.297 -5.713 3.853 1.00 93.00 107 VAL A CA 1
ATOM 838 C C . VAL A 1 107 ? -1.956 -4.661 4.737 1.00 93.00 107 VAL A C 1
ATOM 840 O O . VAL A 1 107 ? -1.435 -4.365 5.811 1.00 93.00 107 VAL A O 1
ATOM 843 N N . VAL A 1 108 ? -3.113 -4.133 4.327 1.00 92.00 108 VAL A N 1
ATOM 844 C CA . VAL A 1 108 ? -3.891 -3.163 5.116 1.00 92.00 108 VAL A CA 1
ATOM 845 C C . VAL A 1 108 ? -4.261 -3.755 6.477 1.00 92.00 108 VAL A C 1
ATOM 847 O O . VAL A 1 108 ? -3.984 -3.155 7.515 1.00 92.00 108 VAL A O 1
ATOM 850 N N . GLU A 1 109 ? -4.814 -4.965 6.480 1.00 93.19 109 GLU A N 1
ATOM 851 C CA . GLU A 1 109 ? -5.257 -5.656 7.691 1.00 93.19 109 GLU A CA 1
ATOM 852 C C . GLU A 1 109 ? -4.101 -5.931 8.652 1.00 93.19 109 GLU A C 1
ATOM 854 O O . GLU A 1 109 ? -4.211 -5.679 9.852 1.00 93.19 109 GLU A O 1
ATOM 859 N N . ARG A 1 110 ? -2.950 -6.376 8.130 1.00 93.44 110 ARG A N 1
ATOM 860 C CA . ARG A 1 110 ? -1.746 -6.627 8.933 1.00 93.44 110 ARG A CA 1
ATOM 861 C C . ARG A 1 110 ? -1.192 -5.353 9.565 1.00 93.44 110 ARG A C 1
ATOM 863 O O . ARG A 1 110 ? -0.747 -5.397 10.708 1.00 93.44 110 ARG A O 1
ATOM 870 N N . GLN A 1 111 ? -1.207 -4.237 8.838 1.00 91.31 111 GLN A N 1
ATOM 871 C CA . GLN A 1 111 ? -0.676 -2.962 9.330 1.00 91.31 111 GLN A CA 1
ATOM 872 C C . GLN A 1 111 ? -1.609 -2.298 10.354 1.00 91.31 111 GLN A C 1
ATOM 874 O O . GLN A 1 111 ? -1.135 -1.689 11.310 1.00 91.31 111 GLN A O 1
ATOM 879 N N . ILE A 1 112 ? -2.928 -2.437 10.194 1.00 92.12 112 ILE A N 1
ATOM 880 C CA . ILE A 1 112 ? -3.922 -1.921 11.153 1.00 92.12 112 ILE A CA 1
ATOM 881 C C . ILE A 1 112 ? -4.087 -2.868 12.360 1.00 92.12 112 ILE A C 1
ATOM 883 O O . ILE A 1 112 ? -4.423 -2.435 13.471 1.00 92.12 112 ILE A O 1
ATOM 887 N N . GLY A 1 113 ? -3.848 -4.166 12.156 1.00 93.94 113 GLY A N 1
ATOM 888 C CA . GLY A 1 113 ? -4.062 -5.226 13.139 1.00 93.94 113 GLY A CA 1
ATOM 889 C C . GLY A 1 113 ? -5.539 -5.578 13.343 1.00 93.94 113 GLY A C 1
ATOM 890 O O . GLY A 1 113 ? -5.910 -5.965 14.450 1.00 93.94 113 GLY A O 1
ATOM 891 N N . CYS A 1 114 ? -6.370 -5.372 12.318 1.00 93.12 114 CYS A N 1
ATOM 892 C CA . CYS A 1 114 ? -7.800 -5.701 12.270 1.00 93.12 114 CYS A CA 1
ATOM 893 C C . CYS A 1 114 ? -8.177 -6.107 10.841 1.00 93.12 114 CYS A C 1
ATOM 895 O O . CYS A 1 114 ? -7.598 -5.572 9.895 1.00 93.12 114 CYS A O 1
ATOM 897 N N . SER A 1 115 ? -9.165 -6.986 10.677 1.00 93.06 115 SER A N 1
ATOM 898 C CA . SER A 1 115 ? -9.716 -7.284 9.349 1.00 93.06 115 SER A CA 1
ATOM 899 C C . SER A 1 115 ? -10.523 -6.103 8.797 1.00 93.06 115 SER A C 1
ATOM 901 O O . SER A 1 115 ? -11.000 -5.246 9.550 1.00 93.06 115 SER A O 1
ATOM 903 N N . LEU A 1 116 ? -10.729 -6.054 7.480 1.00 90.69 116 LEU A N 1
ATOM 904 C CA . LEU A 1 116 ? -11.580 -5.028 6.864 1.00 90.69 116 LEU A CA 1
ATOM 905 C C . LEU A 1 116 ? -13.025 -5.088 7.378 1.00 90.69 116 LEU A C 1
ATOM 907 O O . LEU A 1 116 ? -13.660 -4.046 7.548 1.00 90.69 116 LEU A O 1
ATOM 911 N N . GLU A 1 117 ? -13.522 -6.286 7.687 1.00 91.00 117 GLU A N 1
ATOM 912 C CA . GLU A 1 117 ? -14.841 -6.485 8.292 1.00 91.00 117 GLU A CA 1
ATOM 913 C C . GLU A 1 117 ? -14.911 -5.904 9.709 1.00 91.00 117 GLU A C 1
ATOM 915 O O . GLU A 1 117 ? -15.872 -5.215 10.046 1.00 91.00 117 GLU A O 1
ATOM 920 N N . GLU A 1 118 ? -13.879 -6.119 10.531 1.00 92.88 118 GLU A N 1
ATOM 921 C CA . GLU A 1 118 ? -13.797 -5.553 11.882 1.00 92.88 118 GLU A CA 1
ATOM 922 C C . GLU A 1 118 ? -13.724 -4.026 11.852 1.00 92.88 118 GLU A C 1
ATOM 924 O O . GLU A 1 118 ? -14.370 -3.356 12.664 1.00 92.88 118 GLU A O 1
ATOM 929 N N . ILE A 1 119 ? -12.967 -3.466 10.902 1.00 91.81 119 ILE A N 1
ATOM 930 C CA . ILE A 1 119 ? -12.899 -2.019 10.677 1.00 91.81 119 ILE A CA 1
ATOM 931 C C . ILE A 1 119 ? -14.295 -1.497 10.330 1.00 91.81 119 ILE A C 1
ATOM 933 O O . ILE A 1 119 ? -14.804 -0.595 10.998 1.00 91.81 119 ILE A O 1
ATOM 937 N N . GLY A 1 120 ? -14.948 -2.105 9.340 1.00 91.50 120 GLY A N 1
ATOM 938 C CA . GLY A 1 120 ? -16.290 -1.738 8.905 1.00 91.50 120 GLY A CA 1
ATOM 939 C C . GLY A 1 120 ? -17.338 -1.805 10.018 1.00 91.50 120 GLY A C 1
ATOM 940 O O . GLY A 1 120 ? -18.086 -0.843 10.247 1.00 91.50 120 GLY A O 1
ATOM 941 N N . ALA A 1 121 ? -17.352 -2.913 10.760 1.00 93.00 121 ALA A N 1
ATOM 942 C CA . ALA A 1 121 ? -18.250 -3.133 11.886 1.00 93.00 121 ALA A CA 1
ATOM 943 C C . ALA A 1 121 ? -18.019 -2.108 13.005 1.00 93.00 121 ALA A C 1
ATOM 945 O O . ALA A 1 121 ? -18.975 -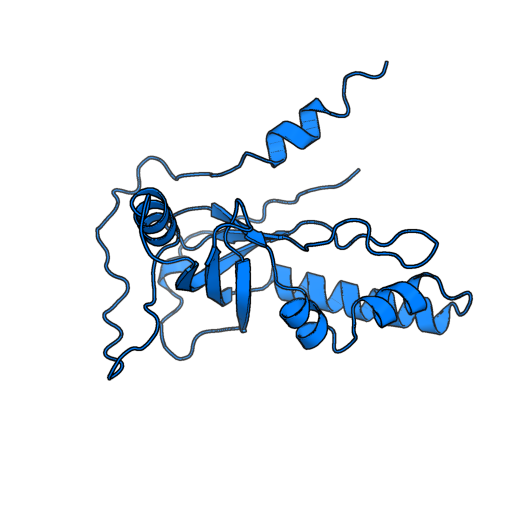1.521 13.516 1.00 93.00 121 ALA A O 1
ATOM 946 N N . ALA A 1 122 ? -16.760 -1.828 13.358 1.00 93.06 122 ALA A N 1
ATOM 947 C CA . ALA A 1 122 ? -16.428 -0.849 14.389 1.00 93.06 122 ALA A CA 1
ATOM 948 C C . ALA A 1 122 ? -16.799 0.584 13.977 1.00 93.06 122 ALA A C 1
ATOM 950 O O . ALA A 1 122 ? -17.290 1.353 14.805 1.00 93.06 122 ALA A O 1
ATOM 951 N N . LEU A 1 123 ? -16.614 0.948 12.703 1.00 90.75 123 LEU A N 1
ATOM 952 C CA . LEU A 1 123 ? -16.985 2.269 12.184 1.00 90.75 123 LEU A CA 1
ATOM 953 C C . LEU A 1 123 ? -18.502 2.499 12.155 1.00 90.75 123 LEU A C 1
ATOM 955 O O . LEU A 1 123 ? -18.952 3.640 12.294 1.00 90.75 123 LEU A O 1
ATOM 959 N N . SER A 1 124 ? -19.276 1.424 12.013 1.00 91.19 124 SER A N 1
ATOM 960 C CA . SER A 1 124 ? -20.747 1.456 11.966 1.00 91.19 124 SER A CA 1
ATOM 961 C C . SER A 1 124 ? -21.406 1.168 13.308 1.00 91.19 124 SER A C 1
ATOM 963 O O . SER A 1 124 ? -22.629 1.243 13.434 1.00 91.19 124 SER A O 1
ATOM 965 N N . SER A 1 125 ? -20.601 0.850 14.320 1.00 92.62 125 SER A N 1
ATOM 966 C CA . SER A 1 125 ? -21.070 0.580 15.669 1.00 92.62 125 SER A CA 1
ATOM 967 C C . SER A 1 125 ? -21.705 1.829 16.298 1.00 92.62 125 SER A C 1
ATOM 969 O O . SER A 1 125 ? -21.182 2.938 16.137 1.00 92.62 125 SER A O 1
ATOM 971 N N . PRO A 1 126 ? -22.798 1.674 17.070 1.00 91.69 126 PRO A N 1
ATOM 972 C CA . PRO A 1 126 ? -23.331 2.752 17.900 1.00 91.69 126 PRO A CA 1
ATOM 973 C C . PRO A 1 126 ? -22.427 3.078 19.103 1.00 91.69 126 PRO A C 1
ATOM 975 O O . PRO A 1 126 ? -22.621 4.111 19.742 1.00 91.69 126 PRO A O 1
ATOM 978 N N . ASP A 1 127 ? -21.454 2.219 19.434 1.00 95.56 127 ASP A N 1
ATOM 979 C CA . ASP A 1 127 ? -20.481 2.484 20.493 1.00 95.56 127 ASP A CA 1
ATOM 980 C C . ASP A 1 127 ? -19.446 3.519 20.034 1.00 95.56 127 ASP A C 1
ATOM 982 O O . ASP A 1 127 ? -18.510 3.226 19.284 1.00 95.56 127 ASP A O 1
ATOM 986 N N . GLU A 1 128 ? -19.585 4.742 20.549 1.00 94.62 128 GLU A N 1
ATOM 987 C CA . GLU A 1 128 ? -18.682 5.843 20.232 1.00 94.62 128 GLU A CA 1
ATOM 988 C C . GLU A 1 128 ? -17.229 5.561 20.618 1.00 94.62 128 GLU A C 1
ATOM 990 O O . GLU A 1 128 ? -16.314 6.018 19.930 1.00 94.62 128 GLU A O 1
ATOM 995 N N . LYS A 1 129 ? -16.985 4.798 21.691 1.00 95.25 129 LYS A N 1
ATOM 996 C CA . LYS A 1 129 ? -15.618 4.472 22.114 1.00 95.25 129 LYS A CA 1
ATOM 997 C C . LYS A 1 129 ? -14.963 3.528 21.117 1.00 95.25 129 LYS A C 1
ATOM 999 O O . LYS A 1 129 ? -13.832 3.793 20.712 1.00 95.25 129 LYS A O 1
ATOM 1004 N N . ALA A 1 130 ? -15.672 2.482 20.694 1.00 93.38 130 ALA A N 1
ATOM 1005 C CA . ALA A 1 130 ? -15.198 1.558 19.666 1.00 93.38 130 ALA A CA 1
ATOM 1006 C C . ALA A 1 130 ? -14.945 2.290 18.339 1.00 93.38 130 ALA A C 1
ATOM 1008 O O . ALA A 1 130 ? -13.871 2.164 17.747 1.00 93.38 130 ALA A O 1
ATOM 1009 N N . ARG A 1 131 ? -15.888 3.144 17.929 1.00 93.75 131 ARG A N 1
ATOM 1010 C CA . ARG A 1 131 ? -15.795 3.934 16.700 1.00 93.75 131 ARG A CA 1
ATOM 1011 C C . ARG A 1 131 ? -14.606 4.899 16.716 1.00 93.75 131 ARG A C 1
ATOM 1013 O O . ARG A 1 131 ? -13.845 4.975 15.753 1.00 93.75 131 ARG A O 1
ATOM 1020 N N . ALA A 1 132 ? -14.408 5.616 17.823 1.00 93.62 132 ALA A N 1
ATOM 1021 C CA . ALA A 1 132 ? -13.281 6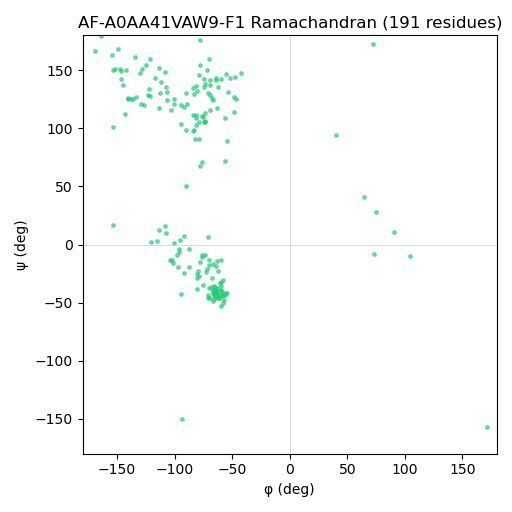.528 17.996 1.00 93.62 132 ALA A CA 1
ATOM 1022 C C . ALA A 1 132 ? -11.936 5.791 18.091 1.00 93.62 132 ALA A C 1
ATOM 1024 O O . ALA A 1 132 ? -10.934 6.285 17.581 1.00 93.62 132 ALA A O 1
ATOM 1025 N N . ALA A 1 133 ? -11.891 4.618 18.729 1.00 95.06 133 ALA A N 1
ATOM 1026 C CA . ALA A 1 133 ? -10.689 3.789 18.767 1.00 95.06 133 ALA A CA 1
ATOM 1027 C C . ALA A 1 133 ? -10.295 3.305 17.363 1.00 95.06 133 ALA A C 1
ATOM 1029 O O . ALA A 1 133 ? -9.122 3.392 17.004 1.00 95.06 133 ALA A O 1
ATOM 1030 N N . MET A 1 134 ? -11.271 2.874 16.556 1.00 94.88 134 MET A N 1
ATOM 1031 C CA . MET A 1 134 ? -11.018 2.451 15.179 1.00 94.88 134 MET A CA 1
ATOM 1032 C C . MET A 1 134 ? -10.525 3.607 14.303 1.00 94.88 134 MET A C 1
ATOM 1034 O O . MET A 1 134 ? -9.529 3.453 13.601 1.00 94.88 134 MET A O 1
ATOM 1038 N N . ARG A 1 135 ? -11.137 4.797 14.412 1.00 91.88 135 ARG A N 1
ATOM 1039 C CA . ARG A 1 135 ? -10.659 5.995 13.696 1.00 91.88 135 ARG A CA 1
ATOM 1040 C C . ARG A 1 135 ? -9.199 6.316 14.009 1.00 91.88 135 ARG A C 1
ATOM 1042 O O . ARG A 1 135 ? -8.426 6.524 13.086 1.00 91.88 135 ARG A O 1
ATOM 1049 N N . ARG A 1 136 ? -8.784 6.240 15.278 1.00 94.62 136 ARG A N 1
ATOM 1050 C CA . ARG A 1 136 ? -7.375 6.457 15.657 1.00 94.62 136 ARG A CA 1
ATOM 1051 C C . ARG A 1 136 ? -6.421 5.437 15.035 1.00 94.62 136 ARG A C 1
ATOM 1053 O O . ARG A 1 136 ? -5.307 5.803 14.676 1.00 94.62 136 ARG A O 1
ATOM 1060 N N . LYS A 1 137 ? -6.827 4.167 14.911 1.00 94.56 137 LYS A N 1
ATOM 1061 C CA . LYS A 1 137 ? -6.012 3.152 14.221 1.00 94.56 137 LYS A CA 1
ATOM 1062 C C . LYS A 1 137 ? -5.853 3.480 12.735 1.00 94.56 137 LYS A C 1
ATOM 1064 O O . LYS A 1 137 ? -4.744 3.393 12.219 1.00 94.56 137 LYS A O 1
ATOM 1069 N N . MET A 1 138 ? -6.936 3.888 12.073 1.00 91.00 138 MET A N 1
ATOM 1070 C CA . MET A 1 138 ? -6.899 4.299 10.665 1.00 91.00 138 MET A CA 1
ATOM 1071 C C . MET A 1 138 ? -6.040 5.551 10.460 1.00 91.00 138 MET A C 1
ATOM 1073 O O . MET A 1 138 ? -5.172 5.549 9.598 1.00 91.00 138 MET A O 1
ATOM 1077 N N . GLU A 1 139 ? -6.195 6.571 11.307 1.00 91.38 139 GLU A N 1
ATOM 1078 C CA . GLU A 1 139 ? -5.367 7.787 11.284 1.00 91.38 139 GLU A CA 1
ATOM 1079 C C . GLU A 1 139 ? -3.877 7.466 11.497 1.00 91.38 139 GLU A C 1
ATOM 1081 O O . GLU A 1 139 ? -3.005 8.031 10.833 1.00 91.38 139 GLU A O 1
ATOM 1086 N N . ALA A 1 140 ? -3.558 6.533 12.402 1.00 92.94 140 ALA A N 1
ATOM 1087 C CA . ALA A 1 140 ? -2.187 6.076 12.616 1.00 92.94 140 ALA A CA 1
ATOM 1088 C C . ALA A 1 140 ? -1.626 5.347 11.384 1.00 92.94 140 ALA A C 1
ATOM 1090 O O . ALA A 1 140 ? -0.464 5.550 11.028 1.00 92.94 140 ALA A O 1
ATOM 1091 N N . PHE A 1 141 ? -2.449 4.541 10.712 1.00 91.88 141 PHE A N 1
ATOM 1092 C CA . PHE A 1 141 ? -2.085 3.868 9.469 1.00 91.88 141 PHE A CA 1
ATOM 1093 C C . PHE A 1 141 ? -1.848 4.863 8.321 1.00 91.88 141 PHE A C 1
ATOM 1095 O O . PHE A 1 141 ? -0.800 4.808 7.684 1.00 91.88 141 PHE A O 1
ATOM 1102 N N . GLU A 1 142 ? -2.736 5.837 8.115 1.00 90.81 142 GLU A N 1
ATOM 1103 C CA . GLU A 1 142 ? -2.548 6.923 7.137 1.00 90.81 142 GLU A CA 1
ATOM 1104 C C . GLU A 1 142 ? -1.288 7.755 7.446 1.00 90.81 142 GLU A C 1
ATOM 1106 O O . GLU A 1 142 ? -0.502 8.102 6.559 1.00 90.81 142 GLU A O 1
ATOM 1111 N N . THR A 1 143 ? -1.025 8.019 8.729 1.00 91.31 143 THR A N 1
ATOM 1112 C CA . THR A 1 143 ? 0.198 8.705 9.174 1.00 91.31 143 THR A CA 1
ATOM 1113 C C . THR A 1 143 ? 1.456 7.881 8.887 1.00 91.31 143 THR A C 1
ATOM 1115 O O . THR A 1 143 ? 2.495 8.448 8.553 1.00 91.31 143 THR A O 1
ATOM 1118 N N . MET A 1 144 ? 1.389 6.554 9.007 1.00 92.00 144 MET A N 1
ATOM 1119 C CA . MET A 1 144 ? 2.489 5.661 8.639 1.00 92.00 144 MET A CA 1
ATOM 1120 C C . MET A 1 144 ? 2.729 5.699 7.128 1.00 92.00 144 MET A C 1
ATOM 1122 O O . MET A 1 144 ? 3.862 5.928 6.706 1.00 92.00 144 MET A O 1
ATOM 1126 N N . LEU A 1 145 ? 1.668 5.569 6.325 1.00 92.44 145 LEU A N 1
ATOM 1127 C CA . LEU A 1 145 ? 1.756 5.617 4.866 1.00 92.44 145 LEU A CA 1
ATOM 1128 C C . LEU A 1 145 ? 2.339 6.947 4.367 1.00 92.44 145 LEU A C 1
ATOM 113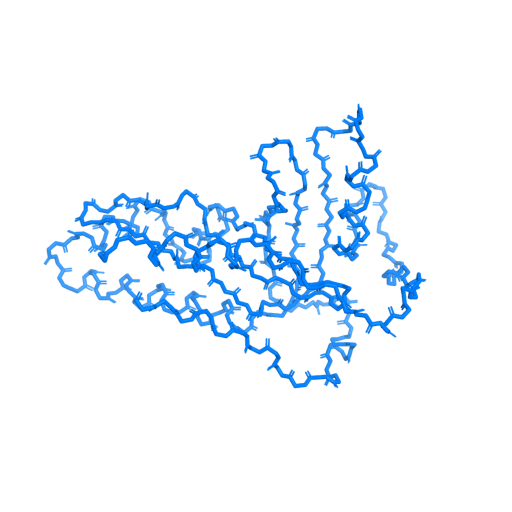0 O O . LEU A 1 145 ? 3.200 6.938 3.497 1.00 92.44 145 LEU A O 1
ATOM 1134 N N . SER A 1 146 ? 1.953 8.088 4.946 1.00 89.75 146 SER A N 1
ATOM 1135 C CA . SER A 1 146 ? 2.483 9.404 4.532 1.00 89.75 146 SER A CA 1
ATOM 1136 C C . SER A 1 146 ? 3.972 9.611 4.838 1.00 89.75 146 SER A C 1
ATOM 1138 O O . SER A 1 146 ? 4.600 10.507 4.274 1.00 89.75 146 SER A O 1
ATOM 1140 N N . LYS A 1 147 ? 4.547 8.785 5.719 1.00 90.88 147 LYS A N 1
ATOM 1141 C CA . LYS A 1 147 ? 5.975 8.770 6.074 1.00 90.88 147 LYS A CA 1
ATOM 1142 C C . LYS A 1 147 ? 6.695 7.556 5.493 1.00 90.88 147 LYS A C 1
ATOM 1144 O O . LYS A 1 147 ? 7.833 7.263 5.880 1.00 90.88 147 LYS A O 1
ATOM 1149 N N . PHE A 1 148 ? 6.028 6.818 4.609 1.00 92.81 148 PHE A N 1
ATOM 1150 C CA . PHE A 1 148 ? 6.574 5.585 4.093 1.00 92.81 148 PHE A CA 1
ATOM 1151 C C . PHE A 1 148 ? 7.797 5.862 3.221 1.00 92.81 148 PHE A C 1
ATOM 1153 O O . PHE A 1 148 ? 7.736 6.624 2.254 1.00 92.81 148 PHE A O 1
ATOM 1160 N N . LYS A 1 149 ? 8.900 5.200 3.565 1.00 90.56 149 LYS A N 1
ATOM 1161 C CA . LYS A 1 149 ? 10.123 5.118 2.765 1.00 90.56 149 LYS A CA 1
ATOM 1162 C C . LYS A 1 149 ? 10.672 3.721 2.961 1.00 90.56 149 LYS A C 1
ATOM 1164 O O . LYS A 1 149 ? 11.080 3.378 4.071 1.00 90.56 149 LYS A O 1
ATOM 1169 N N . GLY A 1 150 ? 10.654 2.906 1.919 1.00 90.69 150 GLY A N 1
ATOM 1170 C CA . GLY A 1 150 ? 11.031 1.508 2.061 1.00 90.69 150 GLY A CA 1
ATOM 1171 C C . GLY A 1 150 ? 10.756 0.682 0.822 1.00 90.69 150 GLY A C 1
ATOM 1172 O O . GLY A 1 150 ? 10.687 1.209 -0.289 1.00 90.69 150 GLY A O 1
ATOM 1173 N N . THR A 1 151 ? 10.616 -0.621 1.032 1.00 92.38 151 THR A N 1
ATOM 1174 C CA . THR A 1 151 ? 10.490 -1.601 -0.045 1.00 92.38 151 THR A CA 1
ATOM 1175 C C . THR A 1 151 ? 9.063 -2.135 -0.129 1.00 92.38 151 THR A C 1
ATOM 1177 O O . THR A 1 151 ? 8.462 -2.499 0.885 1.00 92.38 151 THR A O 1
ATOM 1180 N N . LEU A 1 152 ? 8.537 -2.221 -1.347 1.00 94.38 152 LEU A N 1
ATOM 1181 C CA . LEU A 1 152 ? 7.268 -2.849 -1.685 1.00 94.38 152 LEU A CA 1
ATOM 1182 C C . LEU A 1 152 ? 7.533 -4.102 -2.523 1.00 94.38 152 LEU A C 1
ATOM 1184 O O . LEU A 1 152 ? 8.256 -4.027 -3.512 1.00 94.38 152 LEU A O 1
ATOM 1188 N N . LEU A 1 153 ? 6.937 -5.241 -2.167 1.00 95.38 153 LEU A N 1
ATOM 1189 C CA . LEU A 1 153 ? 6.812 -6.357 -3.109 1.00 95.38 153 LEU A CA 1
ATOM 1190 C C . LEU A 1 153 ? 5.576 -6.090 -3.955 1.00 95.38 153 LEU A C 1
ATOM 1192 O O . LEU A 1 153 ? 4.465 -6.138 -3.427 1.00 95.38 153 LEU A O 1
ATOM 1196 N N . VAL A 1 154 ? 5.760 -5.812 -5.239 1.00 96.00 154 VAL A N 1
ATOM 1197 C CA . VAL A 1 154 ? 4.650 -5.536 -6.152 1.00 96.00 154 VAL A CA 1
ATOM 1198 C C . VAL A 1 154 ? 4.450 -6.688 -7.125 1.00 96.00 154 VAL A C 1
ATOM 1200 O O . VAL A 1 154 ? 5.398 -7.370 -7.519 1.00 96.00 154 VAL A O 1
ATOM 1203 N N . GLU A 1 155 ? 3.202 -6.886 -7.521 1.00 95.81 155 GLU A N 1
ATOM 1204 C CA . GLU A 1 155 ? 2.783 -7.832 -8.539 1.00 95.81 155 GLU A CA 1
ATOM 1205 C C . GLU A 1 155 ? 2.054 -7.099 -9.666 1.00 95.81 155 GLU A C 1
ATOM 1207 O O . GLU A 1 155 ? 1.089 -6.371 -9.432 1.00 95.81 155 GLU A O 1
ATOM 1212 N N . MET A 1 156 ? 2.498 -7.340 -10.894 1.00 94.06 156 MET A N 1
ATOM 1213 C CA . MET A 1 156 ? 1.712 -7.117 -12.102 1.00 94.06 156 MET A CA 1
ATOM 1214 C C . MET A 1 156 ? 0.954 -8.402 -12.415 1.00 94.06 156 MET A C 1
ATOM 1216 O O . MET A 1 156 ? 1.558 -9.475 -12.430 1.00 94.06 156 MET A O 1
ATOM 1220 N N . ASN A 1 157 ? -0.352 -8.322 -12.654 1.00 92.06 157 ASN A N 1
ATOM 1221 C CA . ASN A 1 157 ? -1.177 -9.475 -13.006 1.00 92.06 157 ASN A CA 1
ATOM 1222 C C . ASN A 1 157 ? -2.332 -9.049 -13.923 1.00 92.06 157 ASN A C 1
ATOM 1224 O O . ASN A 1 157 ? -2.608 -7.867 -14.087 1.00 92.06 157 ASN A O 1
ATOM 1228 N N . ARG A 1 158 ? -3.029 -10.020 -14.520 1.00 89.31 158 ARG A N 1
ATOM 1229 C CA . ARG A 1 158 ? -4.129 -9.751 -15.468 1.00 89.31 158 ARG A CA 1
ATOM 1230 C C . ARG A 1 158 ? -5.444 -9.302 -14.809 1.00 89.31 158 ARG A C 1
ATOM 1232 O O . ARG A 1 158 ? -6.368 -8.913 -15.513 1.00 89.31 158 ARG A O 1
ATOM 1239 N N . ASN A 1 159 ? -5.540 -9.365 -13.481 1.00 88.31 159 ASN A N 1
ATOM 1240 C CA . ASN A 1 159 ? -6.739 -9.008 -12.712 1.00 88.31 159 ASN A CA 1
ATOM 1241 C C . ASN A 1 159 ? -6.700 -7.554 -12.204 1.00 88.31 159 ASN A C 1
ATOM 1243 O O . ASN A 1 159 ? -7.567 -7.138 -11.426 1.00 88.31 159 ASN A O 1
ATOM 1247 N N . SER A 1 160 ? -5.661 -6.805 -12.575 1.00 87.50 160 SER A N 1
ATOM 1248 C CA . SER A 1 160 ? -5.422 -5.434 -12.148 1.00 87.50 160 SER A CA 1
ATOM 1249 C C . SER A 1 160 ? -4.786 -4.643 -13.286 1.00 87.50 160 SER A C 1
ATOM 1251 O O . SER A 1 160 ? -3.891 -5.126 -13.970 1.00 87.50 160 SER A O 1
ATOM 1253 N N . ASP A 1 161 ? -5.257 -3.420 -13.473 1.00 87.19 161 ASP A N 1
ATOM 1254 C CA . ASP A 1 161 ? -4.732 -2.434 -14.418 1.00 87.19 161 ASP A CA 1
ATOM 1255 C C . ASP A 1 161 ? -3.477 -1.720 -13.893 1.00 87.19 161 ASP A C 1
ATOM 1257 O O . ASP A 1 161 ? -2.663 -1.225 -14.668 1.00 87.19 161 ASP A O 1
ATOM 1261 N N . VAL A 1 162 ? -3.296 -1.704 -12.572 1.00 91.06 162 VAL A N 1
ATOM 1262 C CA . VAL A 1 162 ? -2.138 -1.119 -11.885 1.00 91.06 162 VAL A CA 1
ATOM 1263 C C . VAL A 1 162 ? -1.404 -2.169 -11.040 1.00 91.06 162 VAL A C 1
ATOM 1265 O O . VAL A 1 162 ? -2.011 -3.185 -10.671 1.00 91.06 162 VAL A O 1
ATOM 1268 N N . PRO A 1 163 ? -0.124 -1.939 -10.680 1.00 95.00 163 PRO A N 1
ATOM 1269 C CA . PRO A 1 163 ? 0.608 -2.829 -9.786 1.00 95.00 163 PRO A CA 1
ATOM 1270 C C . PRO A 1 163 ? -0.118 -3.034 -8.451 1.00 95.00 163 PRO A C 1
ATOM 1272 O O . PRO A 1 163 ? -0.739 -2.109 -7.918 1.00 95.00 163 PRO A O 1
ATOM 1275 N N . VAL A 1 164 ? 0.006 -4.229 -7.875 1.00 95.75 164 VAL A N 1
ATOM 1276 C CA . VAL A 1 164 ? -0.558 -4.576 -6.564 1.00 95.75 164 VAL A CA 1
ATOM 1277 C C . VAL A 1 164 ? 0.572 -4.838 -5.571 1.00 95.75 164 VAL A C 1
ATOM 1279 O O . VAL A 1 164 ? 1.351 -5.770 -5.742 1.00 95.75 164 VAL A O 1
ATOM 1282 N N . ALA A 1 165 ? 0.671 -4.034 -4.517 1.00 96.31 165 ALA A N 1
ATOM 1283 C CA . ALA A 1 165 ? 1.590 -4.247 -3.408 1.00 96.31 165 ALA A CA 1
ATOM 1284 C C . ALA A 1 165 ? 1.096 -5.398 -2.518 1.00 96.31 165 ALA A C 1
ATOM 1286 O O . ALA A 1 165 ? 0.069 -5.289 -1.844 1.00 96.31 165 ALA A O 1
ATOM 1287 N N . LEU A 1 166 ? 1.859 -6.491 -2.511 1.00 95.44 166 LEU A N 1
ATOM 1288 C CA . LEU A 1 166 ? 1.641 -7.686 -1.694 1.00 95.44 166 LEU A CA 1
ATOM 1289 C C . LEU A 1 166 ? 2.381 -7.616 -0.352 1.00 95.44 166 LEU A C 1
ATOM 1291 O O . LEU A 1 166 ? 1.978 -8.257 0.616 1.00 95.44 166 LEU A O 1
ATOM 1295 N N . GLU A 1 167 ? 3.458 -6.832 -0.279 1.00 95.00 167 GLU A N 1
ATOM 1296 C CA . GLU A 1 167 ? 4.174 -6.540 0.963 1.00 95.00 167 GLU A CA 1
ATOM 1297 C C . GLU A 1 167 ? 4.648 -5.091 0.984 1.00 95.00 167 GLU A C 1
ATOM 1299 O O . GLU A 1 167 ? 4.974 -4.518 -0.055 1.00 95.00 167 GLU A O 1
ATOM 1304 N N . MET A 1 168 ? 4.746 -4.525 2.186 1.00 93.44 168 MET A N 1
ATOM 1305 C CA . MET A 1 168 ? 5.321 -3.206 2.435 1.00 93.44 168 MET A CA 1
ATOM 1306 C C . MET A 1 168 ? 6.194 -3.277 3.683 1.00 93.44 168 MET A C 1
ATOM 1308 O O . MET A 1 168 ? 5.728 -3.699 4.746 1.00 93.44 168 MET A O 1
ATOM 1312 N N . LYS A 1 169 ? 7.458 -2.872 3.561 1.00 90.69 169 LYS A N 1
ATOM 1313 C CA . LYS A 1 169 ? 8.430 -2.854 4.659 1.00 90.69 169 LYS A CA 1
ATOM 1314 C C . LYS A 1 169 ? 9.035 -1.460 4.761 1.00 90.69 169 LYS A C 1
ATOM 1316 O O . LYS A 1 169 ? 9.627 -0.976 3.801 1.00 90.69 169 LYS A O 1
ATOM 1321 N N . GLN A 1 170 ? 8.850 -0.822 5.916 1.00 87.88 170 GLN A N 1
ATOM 1322 C CA . GLN A 1 170 ? 9.447 0.478 6.213 1.00 87.88 170 GLN A CA 1
ATOM 1323 C C . GLN A 1 170 ? 10.959 0.331 6.381 1.00 87.88 170 GLN A C 1
ATOM 1325 O O . GLN A 1 170 ? 11.431 -0.574 7.070 1.00 87.88 170 GLN A O 1
ATOM 1330 N N . GLY A 1 171 ? 11.700 1.275 5.810 1.00 78.31 171 GLY A N 1
ATOM 1331 C CA . GLY A 1 171 ? 13.150 1.240 5.772 1.00 78.31 171 GLY A CA 1
ATOM 1332 C C . GLY A 1 171 ? 13.679 0.182 4.807 1.00 78.31 171 GLY A C 1
ATOM 1333 O O . GLY A 1 171 ? 12.949 -0.629 4.243 1.00 78.31 171 GLY A O 1
ATOM 1334 N N . SER A 1 172 ? 14.988 0.210 4.615 1.00 62.12 172 SER A N 1
ATOM 1335 C CA . SER A 1 172 ? 15.722 -0.822 3.899 1.00 62.12 172 SER A CA 1
ATOM 1336 C C . SER A 1 172 ? 17.030 -1.036 4.644 1.00 62.12 172 SER A C 1
ATOM 1338 O O . SER A 1 172 ? 17.762 -0.081 4.885 1.00 62.12 172 SER A O 1
ATOM 1340 N N . SER A 1 173 ? 17.321 -2.275 5.036 1.00 55.34 173 SER A N 1
ATOM 1341 C CA . SER A 1 173 ? 18.650 -2.652 5.535 1.00 55.34 173 SER A CA 1
ATOM 1342 C C . SER A 1 173 ? 19.674 -2.792 4.409 1.00 55.34 173 SER A C 1
ATOM 1344 O O . SER A 1 173 ? 20.856 -2.964 4.681 1.00 55.34 173 SER A O 1
ATOM 1346 N N . TYR A 1 174 ? 19.218 -2.774 3.156 1.00 48.72 174 TYR A N 1
ATOM 1347 C CA . TYR A 1 174 ? 20.002 -3.203 2.006 1.00 48.72 174 TYR A CA 1
ATOM 1348 C C . TYR A 1 174 ? 20.588 -2.049 1.190 1.00 48.72 174 TYR A C 1
ATOM 1350 O O . TYR A 1 174 ? 21.503 -2.280 0.407 1.00 48.72 174 TYR A O 1
ATOM 1358 N N . TYR A 1 175 ? 20.103 -0.815 1.370 1.00 51.75 175 TYR A N 1
ATOM 1359 C CA . TYR A 1 175 ? 20.510 0.316 0.537 1.00 51.75 175 TYR A CA 1
ATOM 1360 C C . TYR A 1 175 ? 20.547 1.633 1.302 1.00 51.75 175 TYR A C 1
ATOM 1362 O O . TYR A 1 175 ? 19.667 1.909 2.117 1.00 51.75 175 TYR A O 1
ATOM 1370 N N . ASP A 1 176 ? 21.547 2.456 0.980 1.00 47.94 176 ASP A N 1
ATOM 1371 C CA . ASP A 1 176 ? 21.659 3.828 1.457 1.00 47.94 176 ASP A CA 1
ATOM 1372 C C . ASP A 1 176 ? 20.552 4.697 0.815 1.00 47.94 176 ASP A C 1
ATOM 1374 O O . ASP A 1 176 ? 20.510 4.847 -0.411 1.00 47.94 176 ASP A O 1
ATOM 1378 N N . PRO A 1 177 ? 19.614 5.247 1.604 1.00 48.31 177 PRO A N 1
ATOM 1379 C CA . PRO A 1 177 ? 18.477 6.025 1.117 1.00 48.31 177 PRO A CA 1
ATOM 1380 C C . PRO A 1 177 ? 18.828 7.419 0.555 1.00 48.31 177 PRO A C 1
ATOM 1382 O O . PRO A 1 177 ? 17.901 8.184 0.252 1.00 48.31 177 PRO A O 1
ATOM 1385 N N . THR A 1 178 ? 20.117 7.754 0.428 1.00 51.72 178 THR A N 1
ATOM 1386 C CA . THR A 1 178 ? 20.647 9.044 -0.055 1.00 51.72 178 THR A CA 1
ATOM 1387 C C . THR A 1 178 ? 20.262 9.380 -1.498 1.00 51.72 178 THR A C 1
ATOM 1389 O O . THR A 1 178 ? 20.170 10.553 -1.841 1.00 51.72 178 THR A O 1
ATOM 1392 N N . TRP A 1 179 ? 19.925 8.398 -2.343 1.00 55.69 179 TRP A N 1
ATOM 1393 C CA . TRP A 1 179 ? 19.504 8.651 -3.735 1.00 55.69 179 TRP A CA 1
ATOM 1394 C C . TRP A 1 179 ? 18.116 9.313 -3.873 1.00 55.69 179 TRP A C 1
ATOM 1396 O O . TRP A 1 179 ? 17.804 9.874 -4.924 1.00 55.69 179 TRP A O 1
ATOM 1406 N N . LEU A 1 180 ? 17.293 9.266 -2.818 1.00 51.62 180 LEU A N 1
ATOM 1407 C CA . LEU A 1 180 ? 16.007 9.974 -2.711 1.00 51.62 180 LEU A CA 1
ATOM 1408 C C . LEU A 1 180 ? 16.122 11.299 -1.933 1.00 51.62 180 LEU A C 1
ATOM 1410 O O . LEU A 1 180 ? 15.154 12.050 -1.882 1.00 51.62 180 LEU A O 1
ATOM 1414 N N . ASP A 1 181 ? 17.266 11.569 -1.297 1.00 47.97 181 ASP A N 1
ATOM 1415 C CA . ASP A 1 181 ? 17.421 12.621 -0.279 1.00 47.97 181 ASP A CA 1
ATOM 1416 C C . ASP A 1 181 ? 17.761 14.010 -0.859 1.00 47.97 181 ASP A C 1
ATOM 1418 O O . ASP A 1 181 ? 17.784 15.001 -0.139 1.00 47.97 181 ASP A O 1
ATOM 1422 N N . GLU A 1 182 ? 17.966 14.125 -2.177 1.00 44.84 182 GLU A N 1
ATOM 1423 C CA . GLU A 1 182 ? 18.286 15.408 -2.832 1.00 44.84 182 GLU A CA 1
ATOM 1424 C C . GLU A 1 182 ? 17.064 16.188 -3.353 1.00 44.84 182 GLU A C 1
ATOM 1426 O O . GLU A 1 182 ? 17.211 17.213 -4.019 1.00 44.84 182 GLU A O 1
ATOM 1431 N N . SER A 1 183 ? 15.837 15.753 -3.058 1.00 42.62 183 SER A N 1
ATOM 1432 C CA . SER A 1 183 ? 14.644 16.540 -3.382 1.00 42.62 183 SER A CA 1
ATOM 1433 C C . SER A 1 183 ? 13.682 16.597 -2.208 1.00 42.62 183 SER A C 1
ATOM 1435 O O . SER A 1 183 ? 13.277 15.555 -1.699 1.00 42.62 183 SER A O 1
ATOM 1437 N N . GLU A 1 184 ? 13.301 17.818 -1.819 1.00 43.22 184 GLU A N 1
ATOM 1438 C CA . GLU A 1 184 ? 12.256 18.098 -0.830 1.00 43.22 184 GLU A CA 1
ATOM 1439 C C . GLU A 1 184 ? 11.025 17.189 -1.009 1.00 43.22 184 GLU A C 1
ATOM 1441 O O . GLU A 1 184 ? 10.693 16.830 -2.146 1.00 43.22 184 GLU A O 1
ATOM 1446 N N . PRO A 1 185 ? 10.318 16.822 0.080 1.00 43.81 185 PRO A N 1
ATOM 1447 C CA . PRO A 1 185 ? 9.173 15.924 0.008 1.00 43.81 185 PRO A CA 1
ATOM 1448 C C . PRO A 1 185 ? 8.116 16.471 -0.956 1.00 43.81 185 PRO A C 1
ATOM 1450 O O . PRO A 1 185 ? 7.414 17.440 -0.665 1.00 43.81 185 PRO A O 1
ATOM 1453 N N . ARG A 1 186 ? 7.975 15.809 -2.109 1.00 49.88 186 ARG A N 1
ATOM 1454 C CA . ARG A 1 186 ? 6.918 16.058 -3.094 1.00 49.88 186 ARG A CA 1
ATOM 1455 C C . ARG A 1 186 ? 5.615 15.450 -2.584 1.00 49.88 186 ARG A C 1
ATOM 1457 O O . ARG A 1 186 ? 5.169 14.409 -3.050 1.00 49.88 186 ARG A O 1
ATOM 1464 N N . GLN A 1 187 ? 5.044 16.068 -1.555 1.00 42.09 187 GLN A N 1
ATOM 1465 C CA . GLN A 1 187 ? 3.734 15.698 -1.028 1.00 42.09 187 GLN A CA 1
ATOM 1466 C C . GLN A 1 187 ? 2.666 16.233 -1.984 1.00 42.09 187 GLN A C 1
ATOM 1468 O O . GLN A 1 187 ? 2.462 17.445 -2.079 1.00 42.09 187 GLN A O 1
ATOM 1473 N N . VAL A 1 188 ? 1.985 15.336 -2.698 1.00 43.03 188 VAL A N 1
ATOM 1474 C CA . VAL A 1 188 ? 0.805 15.693 -3.490 1.00 43.03 188 VAL A CA 1
ATOM 1475 C C . VAL A 1 188 ? -0.417 15.423 -2.622 1.00 43.03 188 VAL A C 1
ATOM 1477 O O . VAL A 1 188 ? -0.825 14.283 -2.411 1.00 43.03 188 VAL A O 1
ATOM 1480 N N . TRP A 1 189 ? -0.998 16.493 -2.082 1.00 34.84 189 TRP A N 1
ATOM 1481 C CA . TRP A 1 189 ? -2.230 16.413 -1.305 1.00 34.84 189 TRP A CA 1
ATOM 1482 C C . TRP A 1 189 ? -3.413 16.171 -2.243 1.00 34.84 189 TRP A C 1
ATOM 1484 O O . TRP A 1 189 ? -3.873 17.093 -2.915 1.00 34.84 189 TRP A O 1
ATOM 1494 N N . ILE A 1 190 ? -3.947 14.949 -2.258 1.00 37.53 190 ILE A N 1
ATOM 1495 C CA . ILE A 1 190 ? -5.273 14.697 -2.829 1.00 37.53 190 ILE A CA 1
ATOM 1496 C C . ILE A 1 190 ? -6.296 15.143 -1.780 1.00 37.53 190 ILE A C 1
ATOM 1498 O O . ILE A 1 190 ? -6.663 14.397 -0.874 1.00 37.53 190 ILE A O 1
ATOM 1502 N N . SER A 1 191 ? -6.713 16.406 -1.862 1.00 26.55 191 SER A N 1
ATOM 1503 C CA . SER A 1 191 ? -7.814 16.930 -1.055 1.00 26.55 191 SER A CA 1
ATOM 1504 C C . SER A 1 191 ? -9.132 16.410 -1.626 1.00 26.55 191 SER A C 1
ATOM 1506 O O . SER A 1 191 ? -9.547 16.819 -2.707 1.00 26.55 191 SER A O 1
ATOM 1508 N N . ALA A 1 192 ? -9.794 15.502 -0.911 1.00 30.88 192 ALA A N 1
ATOM 1509 C CA . ALA A 1 192 ? -11.197 15.206 -1.161 1.00 30.88 192 ALA A CA 1
ATOM 1510 C C . ALA A 1 192 ? -12.045 16.283 -0.464 1.00 30.88 192 ALA A C 1
ATOM 1512 O O . ALA A 1 192 ? -12.071 16.341 0.768 1.00 30.88 192 ALA A O 1
ATOM 1513 N N . ARG A 1 193 ? -12.706 17.140 -1.247 1.00 29.41 193 ARG A N 1
ATOM 1514 C CA . ARG A 1 193 ? -13.876 17.899 -0.782 1.00 29.41 193 ARG A CA 1
ATOM 1515 C C . ARG A 1 193 ? -15.131 17.040 -0.857 1.00 29.41 193 ARG A C 1
ATOM 1517 O O . ARG A 1 193 ? -15.211 16.196 -1.776 1.00 29.41 193 ARG A O 1
#

Radius of gyration: 18.3 Å; Cα contacts (8 Å, |Δi|>4): 271; chains: 1; bounding box: 49×41×46 Å

Organism: Papaver nudicaule (NCBI:txid74823)

Sequence (193 aa):
SRETTEQETADILDATVCYPGRRLIERTPPDFETGDKEIPLKYLANLLSDWAANEDGAPSMKSYIMGIITGMGPLRFNKKGELLHDRLFVLVDDGSLISKVYVHNEVVERQIGCSLEEIGAALSSPDEKARAAMRRKMEAFETMLSKFKGTLLVEMNRNSDVPVALEMKQGSSYYDPTWLDESEPRQVWISAR

Mean predicted aligned error: 11.65 Å

Solvent-accessible surface area (backbone atoms only — not comparable to full-atom values): 11445 Å² total; per-residue (Å²): 144,84,75,74,74,66,56,66,58,52,66,68,72,67,60,65,53,69,64,87,83,64,72,83,67,89,64,70,63,80,84,78,89,58,80,87,88,58,72,47,68,45,49,64,56,57,52,52,51,56,54,68,71,41,82,85,57,75,77,56,50,63,32,32,34,58,34,32,39,35,37,64,55,82,85,46,59,46,85,80,16,48,69,74,54,98,59,41,35,33,29,36,36,50,88,60,34,34,38,63,29,34,43,36,64,72,46,54,22,64,72,61,70,46,51,70,63,56,50,15,47,30,66,43,42,88,48,62,67,54,24,52,53,48,50,52,43,51,52,51,45,54,56,48,47,68,66,36,43,22,38,31,37,31,34,42,40,86,93,46,98,50,39,32,30,70,40,79,42,80,48,61,98,86,59,81,70,65,88,65,66,86,55,79,85,71,70,52,81,78,79,82,128

InterPro domains:
  IPR032199 RecQ-mediated genome instability protein 1, C-terminal OB-fold domain [PF16099] (40-173)